Protein AF-A0A9P9A823-F1 (afdb_monomer_lite)

Organism: NCBI:txid936078

InterPro domains:
  IPR002656 Acyltransferase 3 domain [PF01757] (57-270)
  IPR050879 Acyltransferase 3 [PTHR23028] (55-338)

Foldseek 3Di:
DVVVVVVVVVVVVVVVVCVVCVVVVVVVVVVVVVVVVCVVVVVPDPPPPCDPQDPCVVLVVLLVQLVQLLVLLLVCCVPPVLLQFADPPDPPNHDPCNDFLSVLSNQNLLSLLSVLLSLLQVLQLVLLVCVVVVHDPVVSVCSLVVCLVVVLCVLLVVVLVVLVVLLVCQQVVVPPVLPDDDPSDHRDPDPVVSVVVLVVLSVLQLPPVPDPPFLPVCQHRPSHRSSSSRSLSSVLSVVSSVLCVVCVPPDLVCSLVVLVVVLVVCLVVLNPSNSSSSSSNNVSSVVVVDPDPPDPPPPPDPDDDPDPDPPVVVVVVVVVVVVVVVVVSVSSSVSSDHQAPDVSPVVCVPRPVLQHDNPRSRHSSSD

Sequence (367 aa):
QRRNKRLRSGLSFLLSTTKALLPAYLTTFLSWMASLFLCLTDRAVDRPKRQPPKPTAYLDGLRGVAALIVYMYDAVYLFYPRLYHGYGVDHENRFFLQLPIIRVFHSGGGSVCVFFFVSGFVLTISPLTKIHKRASNSDVLATVVGTIFRRPFRLFLPIIASTLMNALAQYNRLKFRINHGGGLREPEATLWLQLVDWYWATVDHIDRFRHINGRIHLQGHKYDGHTWTIPFEVKGSLLVMIFLMMFGKVKRWVHVVVALGITYWLVVNGDIDSAVFFCGILLAELSIVAPGRAGPSENCSTDKSPGKSTRGLRYLRIMRHVAIVLLFIFSLHLLSFPDSKAPGFEFLRFAPDFYTDPKSPVSLQTF

Secondary structure (DSSP, 8-state):
-HHHHHHHHHHHHHHHHHHHHHHHHHHHHHHHHHHHHHHHH---------PPPPTTHHHHHHHHHHHHHHHHHHHHHHH-GGGGSPTTSSTT---GGGSTTGGGGT-HHHHHHHHHHHHHHHHHHHHHHHHHTT--HHHHHHHHHHHHHHHHHHHHHHHHHHHHHHHHHHHTT------SSS--PPPPSSHHHHHHHHHHHHHHHH-TTS--SSGGGG--BTTBGGGGHHHHHHHHHHHHHHHHHHHTTS-HHHHHHHHHHHHHHHHHHT-HHHHHHHHHHHHHHHHHHSTT---S-----------S-TTHHHHHHHHHHHHHHHHHHHHHHHHT--SS--GGGGGGGGS-HHHH-TTSTT-GGG-

Radius of gyration: 26.08 Å; chains: 1; bounding box: 79×62×63 Å

pLDDT: mean 72.55, std 15.76, range [31.14, 93.88]

Structure (mmCIF, N/CA/C/O backbone):
data_AF-A0A9P9A823-F1
#
_entry.id   AF-A0A9P9A823-F1
#
loop_
_atom_site.group_PDB
_atom_site.id
_atom_site.type_symbol
_atom_site.label_atom_id
_atom_site.label_alt_id
_atom_site.label_comp_id
_atom_site.label_asym_id
_atom_site.label_entity_id
_atom_site.label_seq_id
_atom_site.pdbx_PDB_ins_code
_atom_site.Cartn_x
_atom_site.Cartn_y
_atom_site.Cartn_z
_atom_site.occupancy
_atom_site.B_iso_or_equiv
_atom_site.auth_seq_id
_atom_site.auth_comp_id
_atom_site.auth_asym_id
_atom_site.auth_atom_id
_atom_site.pdbx_PDB_model_num
ATOM 1 N N . GLN A 1 1 ? 46.848 37.858 -14.642 1.00 51.19 1 GLN A N 1
ATOM 2 C CA . GLN A 1 1 ? 47.512 36.540 -14.448 1.00 51.19 1 GLN A CA 1
ATOM 3 C C . GLN A 1 1 ? 47.594 36.040 -12.992 1.00 51.19 1 GLN A C 1
ATOM 5 O O . GLN A 1 1 ? 47.348 34.859 -12.778 1.00 51.19 1 GLN A O 1
ATOM 10 N N . ARG A 1 2 ? 47.882 36.866 -11.967 1.00 49.75 2 ARG A N 1
ATOM 11 C CA . ARG A 1 2 ? 48.033 36.394 -10.562 1.00 49.75 2 ARG A CA 1
ATOM 12 C C . ARG A 1 2 ? 46.749 35.851 -9.893 1.00 49.75 2 ARG A C 1
ATOM 14 O O . ARG A 1 2 ? 46.835 34.950 -9.064 1.00 49.75 2 ARG A O 1
ATOM 21 N N . ARG A 1 3 ? 45.561 36.325 -10.293 1.00 48.44 3 ARG A N 1
ATOM 22 C CA . ARG A 1 3 ? 44.255 35.906 -9.732 1.00 48.44 3 ARG A CA 1
ATOM 23 C C . ARG A 1 3 ? 43.830 34.486 -10.160 1.00 48.44 3 ARG A C 1
ATOM 25 O O . ARG A 1 3 ? 43.351 33.722 -9.331 1.00 48.44 3 ARG A O 1
ATOM 32 N N . ASN A 1 4 ? 44.137 34.079 -11.398 1.00 51.41 4 ASN A N 1
ATOM 33 C CA . ASN A 1 4 ? 43.884 32.714 -11.896 1.00 51.41 4 ASN A CA 1
ATOM 34 C C . ASN A 1 4 ? 44.802 31.650 -11.270 1.00 51.41 4 ASN A C 1
ATOM 36 O O . ASN A 1 4 ? 44.400 30.495 -11.148 1.00 51.41 4 ASN A O 1
ATOM 40 N N . LYS A 1 5 ? 46.015 32.022 -10.832 1.00 53.56 5 LYS A N 1
ATOM 41 C CA . LYS A 1 5 ? 46.939 31.096 -10.152 1.00 53.56 5 LYS A CA 1
ATOM 42 C C . LYS A 1 5 ? 46.456 30.725 -8.741 1.00 53.56 5 LYS A C 1
ATOM 44 O O . LYS A 1 5 ? 46.521 29.555 -8.384 1.00 53.56 5 LYS A O 1
ATOM 49 N N . ARG A 1 6 ? 45.901 31.683 -7.982 1.00 55.06 6 ARG A N 1
ATOM 50 C CA . ARG A 1 6 ? 45.318 31.431 -6.644 1.00 55.06 6 ARG A CA 1
ATOM 51 C C . ARG A 1 6 ? 44.013 30.630 -6.700 1.00 55.06 6 ARG A C 1
ATOM 53 O O . ARG A 1 6 ? 43.795 29.772 -5.856 1.00 55.06 6 ARG A O 1
ATOM 60 N N . LEU A 1 7 ? 43.179 30.855 -7.718 1.00 54.25 7 LEU A N 1
ATOM 61 C CA . LEU A 1 7 ? 41.961 30.061 -7.931 1.00 54.25 7 LEU A CA 1
ATOM 62 C C . LEU A 1 7 ? 42.280 28.601 -8.286 1.00 54.25 7 LEU A C 1
ATOM 64 O O . LEU A 1 7 ? 41.665 27.699 -7.730 1.00 54.25 7 LEU A O 1
ATOM 68 N N . ARG A 1 8 ? 43.288 28.345 -9.134 1.00 55.97 8 ARG A N 1
ATOM 69 C CA . ARG A 1 8 ? 43.728 26.971 -9.448 1.00 55.97 8 ARG A CA 1
ATOM 70 C C . ARG A 1 8 ? 44.392 26.261 -8.262 1.00 55.97 8 ARG A C 1
ATOM 72 O O . ARG A 1 8 ? 44.202 25.055 -8.113 1.00 55.97 8 ARG A O 1
ATOM 79 N N . SER A 1 9 ? 45.124 26.972 -7.398 1.00 58.53 9 SER A N 1
ATOM 80 C CA . SER A 1 9 ? 45.691 26.364 -6.181 1.00 58.53 9 SER A CA 1
ATOM 81 C C . SER A 1 9 ? 44.617 26.073 -5.124 1.00 58.53 9 SER A C 1
ATOM 83 O O . SER A 1 9 ? 44.663 25.031 -4.484 1.00 58.53 9 SER A O 1
ATOM 85 N N . GLY A 1 10 ? 43.607 26.939 -4.983 1.00 62.44 10 GLY A N 1
ATOM 86 C CA . GLY A 1 10 ? 42.465 26.696 -4.094 1.00 62.44 10 GLY A CA 1
ATOM 87 C C . GLY A 1 10 ? 41.580 25.535 -4.560 1.00 62.44 10 GLY A C 1
ATOM 88 O O . GLY A 1 10 ? 41.190 24.698 -3.752 1.00 62.44 10 GLY A O 1
ATOM 89 N N . LEU A 1 11 ? 41.324 25.429 -5.871 1.00 56.41 11 LEU A N 1
ATOM 90 C CA . LEU A 1 11 ? 40.525 24.336 -6.436 1.00 56.41 11 LEU A CA 1
ATOM 91 C C . LEU A 1 11 ? 41.243 22.982 -6.339 1.00 56.41 11 LEU A C 1
ATOM 93 O O . LEU A 1 11 ? 40.606 21.974 -6.061 1.00 56.41 11 LEU A O 1
ATOM 97 N N . SER A 1 12 ? 42.565 22.951 -6.536 1.00 57.59 12 SER A N 1
ATOM 98 C CA . SER A 1 12 ? 43.362 21.724 -6.373 1.00 57.59 12 SER A CA 1
ATOM 99 C C . SER A 1 12 ? 43.477 21.291 -4.911 1.00 57.59 12 SER A C 1
ATOM 101 O O . SER A 1 12 ? 43.445 20.093 -4.644 1.00 57.59 12 SER A O 1
ATOM 103 N N . PHE A 1 13 ? 43.515 22.236 -3.967 1.00 63.53 13 PHE A N 1
ATOM 104 C CA . PHE A 1 13 ? 43.452 21.945 -2.533 1.00 63.53 13 PHE A CA 1
ATOM 105 C C . PHE A 1 13 ? 42.067 21.428 -2.105 1.00 63.53 13 PHE A C 1
ATOM 107 O O . PHE A 1 13 ? 41.975 20.447 -1.372 1.00 63.53 13 PHE A O 1
ATOM 114 N N . LEU A 1 14 ? 40.976 22.010 -2.618 1.00 56.97 14 LEU A N 1
ATOM 115 C CA . LEU A 1 14 ? 39.611 21.506 -2.401 1.00 56.97 14 LEU A CA 1
ATOM 116 C C . LEU A 1 14 ? 39.392 20.126 -3.041 1.00 56.97 14 LEU A C 1
ATOM 118 O O . LEU A 1 14 ? 38.761 19.257 -2.446 1.00 56.97 14 LEU A O 1
ATOM 122 N N . LEU A 1 15 ? 39.952 19.882 -4.227 1.00 58.72 15 LEU A N 1
ATOM 123 C CA . LEU A 1 15 ? 39.894 18.579 -4.896 1.00 58.72 15 LEU A CA 1
ATOM 124 C C . LEU A 1 15 ? 40.765 17.517 -4.209 1.00 58.72 15 LEU A C 1
ATOM 126 O O . LEU A 1 15 ? 40.403 16.345 -4.236 1.00 58.72 15 LEU A O 1
ATOM 130 N N . SER A 1 16 ? 41.893 17.882 -3.587 1.00 58.94 16 SER A N 1
ATOM 131 C CA . SER A 1 16 ? 42.709 16.916 -2.837 1.00 58.94 16 SER A CA 1
ATOM 132 C C . SER A 1 16 ? 42.088 16.579 -1.481 1.00 58.94 16 SER A C 1
ATOM 134 O O . SER A 1 16 ? 42.046 15.411 -1.105 1.00 58.94 16 SER A O 1
ATOM 136 N N . THR A 1 17 ? 41.522 17.572 -0.789 1.00 56.50 17 THR A N 1
ATOM 137 C CA . THR A 1 17 ? 40.826 17.384 0.495 1.00 56.50 17 THR A CA 1
ATOM 138 C C . THR A 1 17 ? 39.520 16.608 0.331 1.00 56.50 17 THR A C 1
ATOM 140 O O . THR A 1 17 ? 39.261 15.690 1.106 1.00 56.50 17 THR A O 1
ATOM 143 N N . THR A 1 18 ? 38.739 16.869 -0.722 1.00 55.03 18 THR A N 1
ATOM 144 C CA . THR A 1 18 ? 37.550 16.056 -1.041 1.00 55.03 18 THR A CA 1
ATOM 145 C C . THR A 1 18 ? 37.916 14.622 -1.422 1.00 55.03 18 THR A C 1
ATOM 147 O O . THR A 1 18 ? 37.281 13.702 -0.919 1.00 55.03 18 THR A O 1
ATOM 150 N N . LYS A 1 19 ? 38.978 14.393 -2.211 1.00 56.00 19 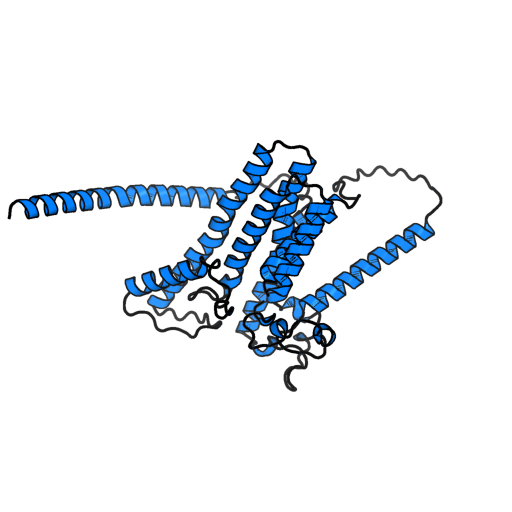LYS A N 1
ATOM 151 C CA . LYS A 1 19 ? 39.473 13.036 -2.525 1.00 56.00 19 LYS A CA 1
ATOM 152 C C . LYS A 1 19 ? 40.015 12.281 -1.307 1.00 56.00 19 LYS A C 1
ATOM 154 O O . LYS A 1 19 ? 39.883 11.064 -1.264 1.00 56.00 19 LYS A O 1
ATOM 159 N N . ALA A 1 20 ? 40.600 12.977 -0.332 1.00 59.22 20 ALA A N 1
ATOM 160 C CA . ALA A 1 20 ? 41.111 12.366 0.896 1.00 59.22 20 ALA A CA 1
ATOM 161 C C . ALA A 1 20 ? 39.994 12.007 1.892 1.00 59.22 20 ALA A C 1
ATOM 163 O O . ALA A 1 20 ? 40.096 11.011 2.602 1.00 59.22 20 ALA A O 1
ATOM 164 N N . LEU A 1 21 ? 38.912 12.791 1.925 1.00 58.91 21 LEU A N 1
ATOM 165 C CA . LEU A 1 21 ? 37.796 12.590 2.851 1.00 58.91 21 LEU A CA 1
ATOM 166 C C . LEU A 1 21 ? 36.717 11.646 2.301 1.00 58.91 21 LEU A C 1
ATOM 168 O O . LEU A 1 21 ? 36.094 10.929 3.081 1.00 58.91 21 LEU A O 1
ATOM 172 N N . LEU A 1 22 ? 36.521 11.586 0.979 1.00 61.34 22 LEU A N 1
ATOM 173 C CA . LEU A 1 22 ? 35.550 10.691 0.337 1.00 61.34 22 LEU A CA 1
ATOM 174 C C . LEU A 1 22 ? 35.682 9.217 0.768 1.00 61.34 22 LEU A C 1
ATOM 176 O O . LEU A 1 22 ? 34.658 8.641 1.125 1.00 61.34 22 LEU A O 1
ATOM 180 N N . PRO A 1 23 ? 36.878 8.589 0.803 1.00 67.19 23 PRO A N 1
ATOM 181 C CA . PRO A 1 23 ? 36.999 7.201 1.238 1.00 67.19 23 PRO A CA 1
ATOM 182 C C . PRO A 1 23 ? 36.699 7.030 2.729 1.00 67.19 23 PRO A C 1
ATOM 184 O O . PRO A 1 23 ? 36.136 6.009 3.096 1.00 67.19 23 PRO A O 1
ATOM 187 N N . ALA A 1 24 ? 36.995 8.015 3.585 1.00 68.00 24 ALA A N 1
ATOM 188 C CA . ALA A 1 24 ? 36.684 7.948 5.016 1.00 68.00 24 ALA A CA 1
ATOM 189 C C . ALA A 1 24 ? 35.175 8.096 5.293 1.00 68.00 24 ALA A C 1
ATOM 191 O O . ALA A 1 24 ? 34.615 7.373 6.116 1.00 68.00 24 ALA A O 1
ATOM 192 N N . TYR A 1 25 ? 34.488 8.985 4.570 1.00 67.44 25 TYR A N 1
ATOM 193 C CA . TYR A 1 25 ? 33.027 9.099 4.636 1.00 67.44 25 TYR A CA 1
ATOM 194 C C . TYR A 1 25 ? 32.329 7.894 4.003 1.00 67.44 25 TYR A C 1
ATOM 196 O O . TYR A 1 25 ? 31.326 7.423 4.524 1.00 67.44 25 TYR A O 1
ATOM 204 N N . LEU A 1 26 ? 32.877 7.347 2.916 1.00 67.94 26 LEU A N 1
ATOM 205 C CA . LEU A 1 26 ? 32.333 6.159 2.268 1.00 67.94 26 LEU A CA 1
ATOM 206 C C . LEU A 1 26 ? 32.520 4.915 3.142 1.00 67.94 26 LEU A C 1
ATOM 208 O O . LEU A 1 26 ? 31.591 4.130 3.255 1.00 67.94 26 LEU A O 1
ATOM 212 N N . THR A 1 27 ? 33.665 4.738 3.808 1.00 71.75 27 THR A N 1
ATOM 213 C CA . THR A 1 27 ? 33.886 3.597 4.714 1.00 71.75 27 THR A CA 1
ATOM 214 C C . THR A 1 27 ? 33.080 3.715 5.997 1.00 71.75 27 THR A C 1
ATOM 216 O O . THR A 1 27 ? 32.551 2.710 6.457 1.00 71.75 27 THR A O 1
ATOM 219 N N . THR A 1 28 ? 32.912 4.916 6.554 1.00 70.69 28 THR A N 1
ATOM 220 C CA . THR A 1 28 ? 32.024 5.135 7.710 1.00 70.69 28 THR A CA 1
ATOM 221 C C . THR A 1 28 ? 30.555 4.961 7.336 1.00 70.69 28 THR A C 1
ATOM 223 O O . THR A 1 28 ? 29.815 4.342 8.093 1.00 70.69 28 THR A O 1
ATOM 226 N N . PHE A 1 29 ? 30.137 5.404 6.149 1.00 69.25 29 PHE A N 1
ATOM 227 C CA . PHE A 1 29 ? 28.788 5.182 5.628 1.00 69.25 29 PHE A CA 1
ATOM 228 C C . PHE A 1 29 ? 28.524 3.709 5.297 1.00 69.25 29 PHE A C 1
ATOM 230 O O . PHE A 1 29 ? 27.475 3.186 5.655 1.00 69.25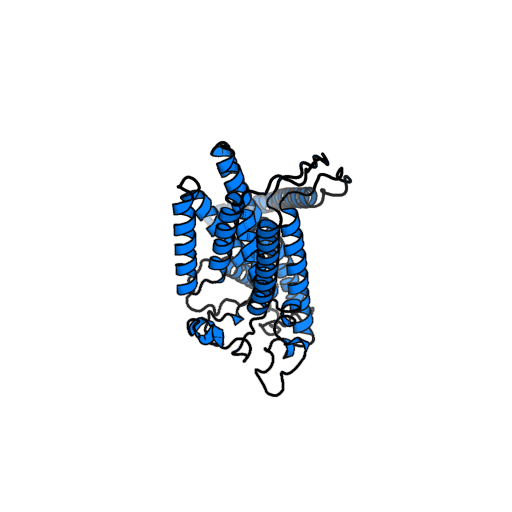 29 PHE A O 1
ATOM 237 N N . LEU A 1 30 ? 29.480 3.012 4.677 1.00 69.44 30 LEU A N 1
ATOM 238 C CA . LEU A 1 30 ? 29.398 1.577 4.395 1.00 69.44 30 LEU A CA 1
ATOM 239 C C . LEU A 1 30 ? 29.477 0.744 5.674 1.00 69.44 30 LEU A C 1
ATOM 241 O O . LEU A 1 30 ? 28.773 -0.248 5.771 1.00 69.44 30 LEU A O 1
ATOM 245 N N . SER A 1 31 ? 30.266 1.152 6.668 1.00 69.94 31 SER A N 1
ATOM 246 C CA . SER A 1 31 ? 30.319 0.519 7.991 1.00 69.94 31 SER A CA 1
ATOM 247 C C . SER A 1 31 ? 29.028 0.750 8.769 1.00 69.94 31 SER A C 1
ATOM 249 O O . SER A 1 31 ? 28.494 -0.181 9.365 1.00 69.94 31 SER A O 1
ATOM 251 N N . TRP A 1 32 ? 28.458 1.955 8.703 1.00 75.56 32 TRP A N 1
ATOM 252 C CA . TRP A 1 32 ? 27.143 2.246 9.264 1.00 75.56 32 TRP A CA 1
ATOM 253 C C . TRP A 1 32 ? 26.053 1.444 8.551 1.00 75.56 32 TRP A C 1
ATOM 255 O O . TRP A 1 32 ? 25.224 0.832 9.215 1.00 75.56 32 TRP A O 1
ATOM 265 N N . MET A 1 33 ? 26.088 1.357 7.219 1.00 63.97 33 MET A N 1
ATOM 266 C CA . MET A 1 33 ? 25.145 0.563 6.431 1.00 63.97 33 MET A CA 1
ATOM 267 C C . MET A 1 33 ? 25.307 -0.933 6.671 1.00 63.97 33 MET A C 1
ATOM 269 O O . MET A 1 33 ? 24.303 -1.615 6.817 1.00 63.97 33 MET A O 1
ATOM 273 N N . ALA A 1 34 ? 26.535 -1.436 6.778 1.00 67.94 34 ALA A N 1
ATOM 274 C CA . ALA A 1 34 ? 26.831 -2.816 7.131 1.00 67.94 34 ALA A CA 1
ATOM 275 C C . ALA A 1 34 ? 26.419 -3.111 8.571 1.00 67.94 34 ALA A C 1
ATOM 277 O O . ALA A 1 34 ? 25.858 -4.161 8.811 1.00 67.94 34 ALA A O 1
ATOM 278 N N . SER A 1 35 ? 26.594 -2.183 9.512 1.00 66.44 35 SER A N 1
ATOM 279 C CA . SER A 1 35 ? 26.109 -2.315 10.894 1.00 66.44 35 SER A CA 1
ATOM 280 C C . SER A 1 35 ? 24.587 -2.248 10.971 1.00 66.44 35 SER A C 1
ATOM 282 O O . SER A 1 35 ? 23.989 -2.894 11.819 1.00 66.44 35 SER A O 1
ATOM 284 N N . LEU A 1 36 ? 23.936 -1.501 10.078 1.00 62.75 36 LEU A N 1
ATOM 285 C CA . LEU A 1 36 ? 22.483 -1.442 9.962 1.00 62.75 36 LEU A CA 1
ATOM 286 C C . LEU A 1 36 ? 21.945 -2.719 9.310 1.00 62.75 36 LEU A C 1
ATOM 288 O O . LEU A 1 36 ? 20.954 -3.263 9.777 1.00 62.75 36 LEU A O 1
ATOM 292 N N . PHE A 1 37 ? 22.627 -3.233 8.285 1.00 60.97 37 PHE A N 1
ATOM 293 C CA . PHE A 1 37 ? 22.311 -4.494 7.619 1.00 60.97 37 PHE A CA 1
ATOM 294 C C . PHE A 1 37 ? 22.556 -5.676 8.555 1.00 60.97 37 PHE A C 1
ATOM 296 O O . PHE A 1 37 ? 21.663 -6.492 8.716 1.00 60.97 37 PHE A O 1
ATOM 303 N N . LEU A 1 38 ? 23.685 -5.690 9.269 1.00 58.34 38 LEU A N 1
ATOM 304 C CA . LEU A 1 38 ? 24.007 -6.642 10.326 1.00 58.34 38 LEU A CA 1
ATOM 305 C C . LEU A 1 38 ? 23.029 -6.506 11.484 1.00 58.34 38 LEU A C 1
ATOM 307 O O . LEU A 1 38 ? 22.456 -7.497 11.857 1.00 58.34 38 LEU A O 1
ATOM 311 N N . CYS A 1 39 ? 22.681 -5.325 11.987 1.00 55.09 39 CYS A N 1
ATOM 312 C CA . CYS A 1 39 ? 21.631 -5.195 13.009 1.00 55.09 39 CYS A CA 1
ATOM 313 C C . CYS A 1 39 ? 20.251 -5.687 12.512 1.00 55.09 39 CYS A C 1
ATOM 315 O O . CYS A 1 39 ? 19.433 -6.177 13.295 1.00 55.09 39 CYS A O 1
ATOM 317 N N . LEU A 1 40 ? 19.983 -5.594 11.204 1.00 54.88 40 LEU A N 1
ATOM 318 C CA . LEU A 1 40 ? 18.778 -6.133 10.572 1.00 54.88 40 LEU A CA 1
ATOM 319 C C . LEU A 1 40 ? 18.850 -7.657 10.339 1.00 54.88 40 LEU A C 1
ATOM 321 O O . LEU A 1 40 ? 17.803 -8.304 10.398 1.00 54.88 40 LEU A O 1
ATOM 325 N N . THR A 1 41 ? 20.037 -8.235 10.109 1.00 49.19 41 THR A N 1
ATOM 326 C CA . THR A 1 41 ? 20.256 -9.674 9.852 1.00 49.19 41 THR A CA 1
ATOM 327 C C . THR A 1 41 ? 20.675 -10.473 11.089 1.00 49.19 41 THR A C 1
ATOM 329 O O . THR A 1 41 ? 20.388 -11.660 11.162 1.00 49.19 41 THR A O 1
ATOM 332 N N . ASP A 1 42 ? 21.258 -9.828 12.098 1.00 42.66 42 ASP A N 1
ATOM 333 C CA . ASP A 1 42 ? 21.714 -10.350 13.399 1.00 42.66 42 ASP A CA 1
ATOM 334 C C . ASP A 1 42 ? 20.549 -10.496 14.393 1.00 42.66 42 ASP A C 1
ATOM 336 O O . ASP A 1 42 ? 20.702 -10.720 15.587 1.00 42.66 42 ASP A O 1
ATOM 340 N N . ARG A 1 43 ? 19.325 -10.540 13.858 1.00 44.59 43 ARG A N 1
ATOM 341 C CA . ARG A 1 43 ? 18.322 -11.484 14.366 1.00 44.59 43 ARG A CA 1
ATOM 342 C C . ARG A 1 43 ? 18.633 -12.914 13.899 1.00 44.59 43 ARG A C 1
ATOM 344 O O . ARG A 1 43 ? 17.717 -13.684 13.606 1.00 44.59 43 ARG A O 1
ATOM 351 N N . ALA A 1 44 ? 19.913 -13.266 13.827 1.00 43.31 44 ALA A N 1
ATOM 352 C CA . ALA A 1 44 ? 20.385 -14.608 13.583 1.00 43.31 44 ALA A CA 1
ATOM 353 C C . ALA A 1 44 ? 20.369 -15.371 14.914 1.00 43.31 44 ALA A C 1
ATOM 355 O O . ALA A 1 44 ? 21.297 -15.331 15.706 1.00 43.31 44 ALA A O 1
ATOM 356 N N . VAL A 1 45 ? 19.271 -16.098 15.113 1.00 47.78 45 VAL A N 1
ATOM 357 C CA . VAL A 1 45 ? 19.262 -17.404 15.789 1.00 47.78 45 VAL A CA 1
ATOM 358 C C . VAL A 1 45 ? 19.719 -17.424 17.257 1.00 47.78 45 VAL A C 1
ATOM 360 O O . VAL A 1 45 ? 20.331 -18.385 17.707 1.00 47.78 45 VAL A O 1
ATOM 363 N N . ASP A 1 46 ? 19.257 -16.482 18.072 1.00 42.97 46 ASP A N 1
ATOM 364 C CA . ASP A 1 46 ? 18.782 -16.920 19.386 1.00 42.97 46 ASP A CA 1
ATOM 365 C C . ASP A 1 46 ? 17.439 -17.600 19.143 1.00 42.97 46 ASP A C 1
ATOM 367 O O . ASP A 1 46 ? 16.497 -16.956 18.677 1.00 42.97 46 ASP A O 1
ATOM 371 N N . ARG A 1 47 ? 17.332 -18.913 19.403 1.00 45.03 47 ARG A N 1
ATOM 372 C CA . ARG A 1 47 ? 16.025 -19.588 19.416 1.00 45.03 47 ARG A CA 1
ATOM 373 C C . ARG A 1 47 ? 15.150 -18.796 20.386 1.00 45.03 47 ARG A C 1
ATOM 375 O O . ARG A 1 47 ? 15.407 -18.862 21.591 1.00 45.03 47 ARG A O 1
ATOM 382 N N . PRO A 1 48 ? 14.133 -18.046 19.923 1.00 46.25 48 PRO A N 1
ATOM 383 C CA . PRO A 1 48 ? 13.323 -17.305 20.860 1.00 46.25 48 PRO A CA 1
ATOM 384 C C . PRO A 1 48 ? 12.651 -18.357 21.736 1.00 46.25 48 PRO A C 1
ATOM 386 O O . PRO A 1 48 ? 12.010 -19.279 21.218 1.00 46.25 48 PRO A O 1
ATOM 389 N N . LYS A 1 49 ? 12.785 -18.238 23.068 1.00 46.78 49 LYS A N 1
ATOM 390 C CA . LYS A 1 49 ? 11.787 -18.815 23.983 1.00 46.78 49 LYS A CA 1
ATOM 391 C C . LYS A 1 49 ? 10.442 -18.549 23.319 1.00 46.78 49 LYS A C 1
ATOM 393 O O . LYS A 1 49 ? 10.209 -17.392 22.977 1.00 46.78 49 LYS A O 1
ATOM 398 N N . ARG A 1 50 ? 9.642 -19.590 23.040 1.00 49.81 50 ARG A N 1
ATOM 399 C CA . ARG A 1 50 ? 8.369 -19.475 22.309 1.00 49.81 50 ARG A CA 1
ATOM 400 C C . ARG A 1 50 ? 7.482 -18.470 23.044 1.00 49.81 50 ARG A C 1
ATOM 402 O O . ARG A 1 50 ? 6.741 -18.833 23.949 1.00 49.81 50 ARG A O 1
ATOM 409 N N . GLN A 1 51 ? 7.622 -17.194 22.705 1.00 59.84 51 GLN A N 1
ATOM 410 C CA . GLN A 1 51 ? 6.765 -16.147 23.212 1.00 59.84 51 GLN A CA 1
ATOM 411 C C . GLN A 1 51 ? 5.406 -16.403 22.574 1.00 59.84 51 GLN A C 1
ATOM 413 O O . GLN A 1 51 ? 5.357 -16.747 21.386 1.00 59.84 51 GLN A O 1
ATOM 418 N N . PRO A 1 52 ? 4.312 -16.284 23.338 1.00 59.91 52 PRO A N 1
ATOM 419 C CA . PRO A 1 52 ? 2.990 -16.416 22.760 1.00 59.91 52 PRO A CA 1
ATOM 420 C C . PRO A 1 52 ? 2.896 -15.471 21.551 1.00 59.91 52 PRO A C 1
ATOM 422 O O . PRO A 1 52 ? 3.384 -14.334 21.627 1.00 59.91 52 PRO A O 1
ATOM 425 N N . PRO A 1 53 ? 2.353 -15.942 20.414 1.00 60.75 53 PRO A N 1
ATOM 426 C CA . PRO A 1 53 ? 2.286 -15.144 19.202 1.00 60.75 53 PRO A CA 1
ATOM 427 C C . PRO A 1 53 ? 1.615 -13.812 19.517 1.00 60.75 53 PRO A C 1
ATOM 429 O O . PRO A 1 53 ? 0.609 -13.754 20.231 1.00 60.75 53 PRO A O 1
ATOM 432 N N . LYS A 1 54 ? 2.192 -12.721 19.000 1.00 69.31 54 LYS A N 1
ATOM 433 C CA . LYS A 1 54 ? 1.604 -11.393 19.177 1.00 69.31 54 LYS A CA 1
ATOM 434 C C . LYS A 1 54 ? 0.149 -11.432 18.688 1.00 69.31 54 LYS A C 1
ATOM 436 O O . LYS A 1 54 ? -0.119 -12.094 17.686 1.00 69.31 54 LYS A O 1
ATOM 441 N N . PRO A 1 55 ? -0.778 -10.680 19.306 1.00 67.44 55 PRO A N 1
ATOM 442 C CA . PRO A 1 55 ? -2.185 -10.654 18.897 1.00 67.44 55 PRO A CA 1
ATOM 443 C C . PRO A 1 55 ? -2.414 -10.326 17.412 1.00 67.44 55 PRO A C 1
ATOM 445 O O . PRO A 1 55 ? -3.484 -10.602 16.885 1.00 67.44 55 PRO A O 1
ATOM 448 N N . THR A 1 56 ? -1.419 -9.744 16.737 1.00 74.06 56 THR A N 1
ATOM 449 C CA . THR A 1 56 ? -1.424 -9.379 15.316 1.00 74.06 56 THR A CA 1
ATOM 450 C C . THR A 1 56 ? -0.697 -10.375 14.402 1.00 74.06 56 THR A C 1
ATOM 452 O O . THR A 1 56 ? -0.608 -10.115 13.210 1.00 74.06 56 THR A O 1
ATOM 455 N N . ALA A 1 57 ? -0.186 -11.506 14.905 1.00 77.12 57 ALA A N 1
ATOM 456 C CA . ALA A 1 57 ? 0.619 -12.455 14.122 1.00 77.12 57 ALA A CA 1
ATOM 457 C C . ALA A 1 57 ? -0.137 -13.057 12.920 1.00 77.12 57 ALA A C 1
ATOM 459 O O . ALA A 1 57 ? 0.459 -13.355 11.890 1.00 77.12 57 ALA A O 1
ATOM 460 N N . TYR A 1 58 ? -1.464 -13.177 13.014 1.00 83.38 58 TYR A N 1
ATOM 461 C CA . TYR A 1 58 ? -2.305 -13.626 11.900 1.00 83.38 58 TYR A CA 1
ATOM 462 C C . TYR A 1 58 ? -2.258 -12.668 10.691 1.00 83.38 58 TYR A C 1
ATOM 464 O O . TYR A 1 58 ? -2.442 -13.106 9.559 1.00 83.38 58 TYR A O 1
ATOM 472 N N . LEU A 1 59 ? -1.980 -11.375 10.909 1.00 83.69 59 LEU A N 1
ATOM 473 C CA . LEU A 1 59 ? -1.839 -10.384 9.835 1.00 83.69 59 LEU A CA 1
ATOM 474 C C . LEU A 1 59 ? -0.522 -10.547 9.081 1.00 83.69 59 LEU A C 1
ATOM 476 O O . LEU A 1 59 ? -0.477 -10.307 7.878 1.00 83.69 59 LEU A O 1
ATOM 480 N N . ASP A 1 60 ? 0.531 -10.985 9.772 1.00 82.56 60 ASP A N 1
ATOM 481 C CA . ASP A 1 60 ? 1.804 -11.315 9.134 1.00 82.56 60 ASP A CA 1
ATOM 482 C C . ASP A 1 60 ? 1.649 -12.570 8.257 1.00 82.56 60 ASP A C 1
ATOM 484 O O . ASP A 1 60 ? 2.152 -12.602 7.136 1.00 82.56 60 ASP A O 1
ATOM 488 N N . GLY A 1 61 ? 0.863 -13.558 8.709 1.00 85.81 61 GLY A N 1
ATOM 489 C CA . GLY A 1 61 ? 0.483 -14.720 7.897 1.00 85.81 61 GLY A CA 1
ATOM 490 C C . GLY A 1 61 ? -0.323 -14.342 6.650 1.00 85.81 61 GLY A C 1
ATOM 491 O O . GLY A 1 61 ? 0.004 -14.787 5.552 1.00 85.81 61 GLY A O 1
ATOM 492 N N . LEU A 1 62 ? -1.324 -13.465 6.793 1.00 87.12 62 LEU A N 1
ATOM 493 C CA . LEU A 1 62 ? -2.125 -12.977 5.663 1.00 87.12 62 LEU A CA 1
ATOM 494 C C . LEU A 1 62 ? -1.267 -12.237 4.623 1.00 87.12 62 LEU A C 1
ATOM 496 O O . LEU A 1 62 ? -1.426 -12.469 3.428 1.00 87.12 62 LEU A O 1
ATOM 500 N N . ARG A 1 63 ? -0.318 -11.399 5.063 1.00 86.94 63 ARG A N 1
ATOM 501 C CA . ARG A 1 63 ? 0.658 -10.750 4.168 1.00 86.94 63 ARG A CA 1
ATOM 502 C C . ARG A 1 63 ? 1.558 -11.756 3.453 1.00 86.94 63 ARG A C 1
ATOM 504 O O . ARG A 1 63 ? 1.895 -11.538 2.298 1.00 86.94 63 ARG A O 1
ATOM 511 N N . GLY A 1 64 ? 1.940 -12.846 4.117 1.00 87.25 64 GLY A N 1
ATOM 512 C CA . GLY A 1 64 ? 2.713 -13.924 3.496 1.00 87.25 64 GLY A CA 1
ATOM 513 C C . GLY A 1 64 ? 1.942 -14.629 2.378 1.00 87.25 64 GLY A C 1
ATOM 514 O O . GLY A 1 64 ? 2.487 -14.839 1.298 1.00 87.25 64 GLY A O 1
ATOM 515 N N . VAL A 1 65 ? 0.657 -14.926 2.602 1.00 87.50 65 VAL A N 1
ATOM 516 C CA . VAL A 1 65 ? -0.223 -15.490 1.562 1.00 87.50 65 VAL A CA 1
ATOM 517 C C . VAL A 1 65 ? -0.385 -14.507 0.403 1.00 87.50 65 VAL A C 1
ATOM 519 O O . VAL A 1 65 ? -0.255 -14.901 -0.752 1.00 87.50 65 VAL A O 1
ATOM 522 N N . ALA A 1 66 ? -0.593 -13.224 0.703 1.00 87.75 66 ALA A N 1
ATOM 523 C CA . ALA A 1 66 ? -0.676 -12.182 -0.312 1.00 87.75 66 ALA A CA 1
ATOM 524 C C . ALA A 1 66 ? 0.622 -12.086 -1.146 1.00 87.75 66 ALA A C 1
ATOM 526 O O . ALA A 1 66 ? 0.568 -12.047 -2.375 1.00 87.75 66 ALA A O 1
ATOM 527 N N . ALA A 1 67 ? 1.794 -12.140 -0.502 1.00 87.56 67 ALA A N 1
ATOM 528 C CA . ALA A 1 67 ? 3.092 -12.131 -1.186 1.00 87.56 67 ALA A CA 1
ATOM 529 C C . ALA A 1 67 ? 3.245 -13.317 -2.145 1.00 87.56 67 ALA A C 1
ATOM 531 O O . ALA A 1 67 ? 3.728 -13.151 -3.262 1.00 87.56 67 ALA A O 1
ATOM 532 N N . LEU A 1 68 ? 2.810 -14.507 -1.719 1.00 88.19 68 LEU A N 1
ATOM 533 C CA . LEU A 1 68 ? 2.841 -15.704 -2.554 1.00 88.19 68 LEU A CA 1
ATOM 534 C C . LEU A 1 68 ? 1.932 -15.557 -3.780 1.00 88.19 68 LEU A C 1
ATOM 536 O O . LEU A 1 68 ? 2.340 -15.932 -4.873 1.00 88.19 68 LEU A O 1
ATOM 540 N N . ILE A 1 69 ? 0.734 -14.990 -3.617 1.00 86.19 69 ILE A N 1
ATOM 541 C CA . ILE A 1 69 ? -0.192 -14.744 -4.733 1.00 86.19 69 ILE A CA 1
ATOM 542 C C . ILE A 1 69 ? 0.405 -13.743 -5.730 1.00 86.19 69 ILE A C 1
ATOM 544 O O . ILE A 1 69 ? 0.336 -13.992 -6.927 1.00 86.19 69 ILE A O 1
ATOM 548 N N . VAL A 1 70 ? 1.036 -12.655 -5.265 1.00 85.12 70 VAL A N 1
ATOM 549 C CA . VAL A 1 70 ? 1.711 -11.682 -6.153 1.00 85.12 70 VAL A CA 1
ATOM 550 C C . VAL A 1 70 ? 2.853 -12.349 -6.923 1.00 85.12 70 VAL A C 1
ATOM 552 O O . VAL A 1 70 ? 2.947 -12.200 -8.135 1.00 85.12 70 VAL A O 1
ATOM 555 N N . TYR A 1 71 ? 3.668 -13.163 -6.248 1.00 85.25 71 TYR A N 1
ATOM 556 C CA . TYR A 1 71 ? 4.716 -13.935 -6.915 1.00 85.25 71 TYR A CA 1
ATOM 557 C C . TYR A 1 71 ? 4.148 -14.891 -7.975 1.00 85.25 71 TYR A C 1
ATOM 559 O O . TYR A 1 71 ? 4.680 -14.992 -9.080 1.00 85.25 71 TYR A O 1
ATOM 567 N N . MET A 1 72 ? 3.052 -15.586 -7.652 1.00 82.25 72 MET A N 1
ATOM 568 C CA . MET A 1 72 ? 2.370 -16.463 -8.602 1.00 82.25 72 MET A CA 1
ATOM 569 C C . MET A 1 72 ? 1.775 -15.678 -9.772 1.00 82.25 72 MET A C 1
ATOM 571 O O . MET A 1 72 ? 1.850 -16.164 -10.893 1.00 82.25 72 MET A O 1
ATOM 575 N N . TYR A 1 73 ? 1.237 -14.478 -9.547 1.00 82.62 73 TYR A N 1
ATOM 576 C CA . TYR A 1 73 ? 0.751 -13.594 -10.609 1.00 82.62 73 TYR A CA 1
ATOM 577 C C . TYR A 1 73 ? 1.868 -13.248 -11.598 1.00 82.62 73 TYR A C 1
ATOM 579 O O . TYR A 1 73 ? 1.709 -13.483 -12.796 1.00 82.62 73 TYR A O 1
ATOM 587 N N . ASP A 1 74 ? 3.020 -12.790 -11.100 1.00 76.62 74 ASP A N 1
ATOM 588 C CA . ASP A 1 74 ? 4.173 -12.451 -11.942 1.00 76.62 74 ASP A CA 1
ATOM 589 C C . ASP A 1 74 ? 4.689 -13.679 -12.717 1.00 76.62 74 ASP A C 1
ATOM 591 O O . ASP A 1 74 ? 4.967 -13.610 -13.917 1.00 76.62 74 ASP A O 1
ATOM 595 N N . ALA A 1 75 ? 4.759 -14.842 -12.060 1.00 78.38 75 ALA A N 1
ATOM 596 C CA . ALA A 1 75 ? 5.173 -16.087 -12.702 1.00 78.38 75 ALA A CA 1
ATOM 597 C C . ALA A 1 75 ? 4.173 -16.547 -13.778 1.00 78.38 75 ALA A C 1
ATOM 599 O O . ALA A 1 75 ? 4.565 -16.880 -14.896 1.00 78.38 75 ALA A O 1
ATOM 600 N N . VAL A 1 76 ? 2.875 -16.557 -13.468 1.00 76.25 76 VAL A N 1
ATOM 601 C CA . VAL A 1 76 ? 1.819 -16.981 -14.396 1.00 76.25 76 VAL A CA 1
ATOM 602 C C . VAL A 1 76 ? 1.747 -16.040 -15.590 1.00 76.25 76 VAL A C 1
ATOM 604 O O . VAL A 1 76 ? 1.626 -16.522 -16.713 1.00 76.25 76 VAL A O 1
ATOM 607 N N . TYR A 1 77 ? 1.880 -14.731 -15.388 1.00 69.75 77 TYR A N 1
ATOM 608 C CA . TYR A 1 77 ? 1.860 -13.759 -16.476 1.00 69.75 77 TYR A CA 1
ATOM 609 C C . TYR A 1 77 ? 3.054 -13.923 -17.426 1.00 69.75 77 TYR A C 1
ATOM 611 O O . TYR A 1 77 ? 2.891 -13.836 -18.645 1.00 69.75 77 TYR A O 1
ATOM 619 N N . LEU A 1 78 ? 4.237 -14.252 -16.892 1.00 70.62 78 LEU A N 1
ATOM 620 C CA . LEU A 1 78 ? 5.425 -14.517 -17.704 1.00 70.62 78 LEU A CA 1
ATOM 621 C C . LEU A 1 78 ? 5.243 -15.718 -18.650 1.00 70.62 78 LEU A C 1
ATOM 623 O O . LEU A 1 78 ? 5.720 -15.677 -19.785 1.00 70.62 78 LEU A O 1
ATOM 627 N N . PHE A 1 79 ? 4.571 -16.783 -18.201 1.00 73.31 79 PHE A N 1
ATOM 628 C CA . PHE A 1 79 ? 4.414 -18.020 -18.980 1.00 73.31 79 PHE A CA 1
ATOM 629 C C . PHE A 1 79 ? 3.087 -18.113 -19.751 1.00 73.31 79 PHE A C 1
ATOM 631 O O . PHE A 1 79 ? 3.034 -18.738 -20.810 1.00 73.31 79 PHE A O 1
ATOM 638 N N . TYR A 1 80 ? 2.020 -17.496 -19.246 1.00 74.56 80 TYR A N 1
ATOM 639 C CA . TYR A 1 80 ? 0.649 -17.646 -19.735 1.00 74.56 80 TYR A CA 1
ATOM 640 C C . TYR A 1 80 ? -0.115 -16.307 -19.720 1.00 74.56 80 TYR A C 1
ATOM 642 O O . TYR A 1 80 ? -1.084 -16.143 -18.974 1.00 74.56 80 TYR A O 1
ATOM 650 N N . PRO A 1 81 ? 0.236 -15.359 -20.606 1.00 71.50 81 PRO A N 1
ATOM 651 C CA . PRO A 1 81 ? -0.355 -14.015 -20.629 1.00 71.50 81 PRO A CA 1
ATOM 652 C C . PRO A 1 81 ? -1.878 -13.999 -20.858 1.00 71.50 81 PRO A C 1
ATOM 654 O O . PRO A 1 81 ? -2.557 -13.058 -20.461 1.00 71.50 81 PRO A O 1
ATOM 657 N N . ARG A 1 82 ? -2.457 -15.063 -21.436 1.00 68.75 82 ARG A N 1
ATOM 658 C CA . ARG A 1 82 ? -3.914 -15.194 -21.649 1.00 68.75 82 ARG A CA 1
ATOM 659 C C . ARG A 1 82 ? -4.726 -15.257 -20.349 1.00 68.75 82 ARG A C 1
ATOM 661 O O . ARG A 1 82 ? -5.907 -14.921 -20.353 1.00 68.75 82 ARG A O 1
ATOM 668 N N . LEU A 1 83 ? -4.117 -15.670 -19.234 1.00 70.94 83 LEU A N 1
ATOM 669 C CA . LEU A 1 83 ? -4.785 -15.741 -17.925 1.00 70.94 83 LEU A CA 1
ATOM 670 C C . LEU A 1 83 ? -5.090 -14.361 -17.320 1.00 70.94 83 LEU A C 1
ATOM 672 O O . LEU A 1 83 ? -5.844 -14.292 -16.353 1.00 70.94 83 LEU A O 1
ATOM 676 N N . TYR A 1 84 ? -4.575 -13.283 -17.922 1.00 68.06 84 TYR A N 1
ATOM 677 C CA . TYR A 1 84 ? -4.897 -11.906 -17.553 1.00 68.06 84 TYR A CA 1
ATOM 678 C C . TYR A 1 84 ? -6.392 -11.589 -17.748 1.00 68.06 84 TYR A C 1
ATOM 680 O O . TYR A 1 84 ? -7.027 -10.947 -16.912 1.00 68.06 84 TYR A O 1
ATOM 688 N N . HIS A 1 85 ? -7.019 -12.115 -18.803 1.00 69.25 85 HIS A N 1
ATOM 689 C CA . HIS A 1 85 ? -8.424 -11.826 -19.095 1.00 69.25 85 HIS A CA 1
ATOM 690 C C . HIS A 1 85 ? -9.400 -12.575 -18.175 1.00 69.25 85 HIS A C 1
ATOM 692 O O . HIS A 1 85 ? -9.149 -13.692 -17.716 1.00 69.25 85 HIS A O 1
ATOM 698 N N . GLY A 1 86 ? -10.532 -11.929 -17.879 1.00 66.75 86 GLY A N 1
ATOM 699 C CA . GLY A 1 86 ? -11.628 -12.536 -17.125 1.00 66.75 86 GLY A CA 1
ATOM 700 C C . GLY A 1 86 ? -12.309 -13.654 -17.910 1.00 66.75 86 GLY A C 1
ATOM 701 O O . GLY A 1 86 ? -12.332 -13.638 -19.141 1.00 66.75 86 GLY A O 1
ATOM 702 N N . TYR A 1 87 ? -12.895 -14.615 -17.195 1.00 66.88 87 TYR A N 1
ATOM 703 C CA . TYR A 1 87 ? -13.659 -15.686 -17.830 1.00 66.88 87 TYR A CA 1
ATOM 704 C C . TYR A 1 87 ? -14.828 -15.116 -18.644 1.00 66.88 87 TYR A C 1
ATOM 706 O O . TYR A 1 87 ? -15.661 -14.379 -18.111 1.00 66.88 87 TYR A O 1
ATOM 714 N N . GLY A 1 88 ? -14.904 -15.490 -19.922 1.00 65.62 88 GLY A N 1
ATOM 715 C CA . GLY A 1 88 ? -16.008 -15.122 -20.809 1.00 65.62 88 GLY A CA 1
ATOM 716 C C . GLY A 1 88 ? -15.939 -13.710 -21.397 1.00 65.62 88 GLY A C 1
ATOM 717 O O . GLY A 1 88 ? -16.949 -13.248 -21.915 1.00 65.62 88 GLY A O 1
ATOM 718 N N . VAL A 1 89 ? -14.784 -13.034 -21.324 1.00 65.06 89 VAL A N 1
ATOM 719 C CA . VAL A 1 89 ? -14.558 -11.738 -21.999 1.00 65.06 89 VAL A CA 1
ATOM 720 C C . VAL A 1 89 ? -14.452 -11.913 -23.520 1.00 65.06 89 VAL A C 1
ATOM 722 O O . VAL A 1 89 ? -15.058 -11.148 -24.259 1.00 65.06 89 VAL A O 1
ATOM 725 N N . ASP A 1 90 ? -13.767 -12.967 -23.975 1.00 66.06 90 ASP A N 1
ATOM 726 C CA . ASP A 1 90 ? -13.700 -13.375 -25.385 1.00 66.06 90 ASP A CA 1
ATOM 727 C C . ASP A 1 90 ? -14.172 -14.826 -25.542 1.00 66.06 90 ASP A C 1
ATOM 729 O O . ASP A 1 90 ? -14.046 -15.634 -24.615 1.00 66.06 90 ASP A O 1
ATOM 733 N N . HIS A 1 91 ? -14.644 -15.207 -26.737 1.00 60.44 91 HIS A N 1
ATOM 734 C CA . HIS A 1 91 ? -15.063 -16.588 -27.038 1.00 60.44 91 HIS A CA 1
ATOM 735 C C . HIS A 1 91 ? -13.946 -17.637 -26.827 1.00 60.44 91 HIS A C 1
ATOM 737 O O . HIS A 1 91 ? -14.244 -18.818 -26.605 1.00 60.44 91 HIS A O 1
ATOM 743 N N . GLU A 1 92 ? -12.680 -17.203 -26.844 1.00 62.69 92 GLU A N 1
ATOM 744 C CA . GLU A 1 92 ? -11.482 -18.023 -26.616 1.00 62.69 92 GLU A CA 1
ATOM 745 C C . GLU A 1 92 ? -11.015 -18.058 -25.143 1.00 62.69 92 GLU A C 1
ATOM 747 O O . GLU A 1 92 ? -10.284 -18.966 -24.749 1.00 62.69 92 GLU A O 1
ATOM 752 N N . ASN A 1 93 ? -11.473 -17.128 -24.295 1.00 64.50 93 ASN A N 1
ATOM 753 C CA . ASN A 1 93 ? -11.052 -16.984 -22.894 1.00 64.50 93 ASN A CA 1
ATOM 754 C C . ASN A 1 93 ? -12.028 -17.692 -21.936 1.00 64.50 93 ASN A C 1
ATOM 756 O O . ASN A 1 93 ? -12.777 -17.063 -21.183 1.00 64.50 93 ASN A O 1
ATOM 760 N N . ARG A 1 94 ? -12.050 -19.032 -22.001 1.00 67.06 94 ARG A N 1
ATOM 761 C CA . ARG A 1 94 ? -12.916 -19.904 -21.179 1.00 67.06 94 ARG A CA 1
ATOM 762 C C . ARG A 1 94 ? -12.134 -20.950 -20.383 1.00 67.06 94 ARG A C 1
ATOM 764 O O . ARG A 1 94 ? -12.525 -22.112 -20.305 1.00 67.06 94 ARG A O 1
ATOM 771 N N . PHE A 1 95 ? -11.015 -20.557 -19.782 1.00 70.88 95 PHE A N 1
ATOM 772 C CA . PHE A 1 95 ? -10.241 -21.471 -18.942 1.00 70.88 95 PHE A CA 1
ATOM 773 C C . PHE A 1 95 ? -10.834 -21.563 -17.532 1.00 70.88 95 PHE A C 1
ATOM 775 O O . PHE A 1 95 ? -11.229 -20.558 -16.948 1.00 70.88 95 PHE A O 1
ATOM 782 N N . PHE A 1 96 ? -10.821 -22.760 -16.938 1.00 73.38 96 PHE A N 1
ATOM 783 C CA . PHE A 1 96 ? -11.283 -22.985 -15.560 1.00 73.38 96 PHE A CA 1
ATOM 784 C C . PHE A 1 96 ? -10.574 -22.073 -14.541 1.00 73.38 96 PHE A C 1
ATOM 786 O O . PHE A 1 96 ? -11.186 -21.578 -13.600 1.00 73.38 96 PHE A O 1
ATOM 793 N N . LEU A 1 97 ? -9.291 -21.784 -14.771 1.00 73.50 97 LEU A N 1
ATOM 794 C CA . LEU A 1 97 ? -8.487 -20.900 -13.924 1.00 73.50 97 LEU A CA 1
ATOM 795 C C . LEU A 1 97 ? -8.899 -19.419 -14.001 1.00 73.50 97 LEU A C 1
ATOM 797 O O . LEU A 1 97 ? -8.506 -18.648 -13.133 1.00 73.50 97 LEU A O 1
ATOM 801 N N . GLN A 1 98 ? -9.679 -19.003 -15.003 1.00 73.88 98 GLN A N 1
ATOM 802 C CA . GLN A 1 98 ? -10.174 -17.624 -15.133 1.00 73.88 98 GLN A CA 1
ATOM 803 C C . GLN A 1 98 ? -11.485 -17.391 -14.364 1.00 73.88 98 GLN A C 1
ATOM 805 O O . GLN A 1 98 ? -11.950 -16.251 -14.293 1.00 73.88 98 GLN A O 1
ATOM 810 N N . LEU A 1 99 ? -12.100 -18.448 -13.816 1.00 76.88 99 LEU A N 1
ATOM 811 C CA . LEU A 1 99 ? -13.362 -18.348 -13.085 1.00 76.88 99 LEU A CA 1
ATOM 812 C C . LEU A 1 99 ? -13.232 -17.432 -11.854 1.00 76.88 99 LEU A C 1
ATOM 814 O O . LEU A 1 99 ? -12.172 -17.402 -11.211 1.00 76.88 99 LEU A O 1
ATOM 818 N N . PRO A 1 100 ? -14.313 -16.718 -11.486 1.00 71.06 100 PRO A N 1
ATOM 819 C CA . PRO A 1 100 ? -14.338 -15.929 -10.259 1.00 71.06 100 PRO A CA 1
ATOM 820 C C . PRO A 1 100 ? -14.046 -16.822 -9.045 1.00 71.06 100 PRO A C 1
ATOM 822 O O . PRO A 1 100 ? -14.295 -18.028 -9.076 1.00 71.06 100 PRO A O 1
ATOM 825 N N . ILE A 1 101 ? -13.495 -16.242 -7.977 1.00 78.50 101 ILE A N 1
ATOM 826 C CA . ILE A 1 101 ? -12.960 -16.932 -6.784 1.00 78.50 101 ILE A CA 1
ATOM 827 C C . ILE A 1 101 ? -11.664 -17.715 -7.059 1.00 78.50 101 ILE A C 1
ATOM 829 O O . ILE A 1 101 ? -10.684 -17.524 -6.343 1.00 78.50 101 ILE A O 1
ATOM 833 N N . ILE A 1 102 ? -11.606 -18.552 -8.098 1.00 79.31 102 ILE A N 1
ATOM 834 C CA . ILE A 1 102 ? -10.394 -19.324 -8.440 1.00 79.31 102 ILE A CA 1
ATOM 835 C C . ILE A 1 102 ? -9.285 -18.387 -8.926 1.00 79.31 102 ILE A C 1
ATOM 837 O O . ILE A 1 102 ? -8.126 -18.541 -8.539 1.00 79.31 102 ILE A O 1
ATOM 841 N N . ARG A 1 103 ? -9.653 -17.349 -9.685 1.00 77.00 103 ARG A N 1
ATOM 842 C CA . ARG A 1 103 ? -8.737 -16.289 -10.115 1.00 77.00 103 ARG A CA 1
ATOM 843 C C . ARG A 1 103 ? -8.031 -15.591 -8.946 1.00 77.00 103 ARG A C 1
ATOM 845 O O . ARG A 1 103 ? -6.925 -15.116 -9.144 1.00 77.00 103 ARG A O 1
ATOM 852 N N . VAL A 1 104 ? -8.577 -15.579 -7.721 1.00 79.94 104 VAL A N 1
ATOM 853 C CA . VAL A 1 104 ? -7.907 -14.948 -6.558 1.00 79.94 104 VAL A CA 1
ATOM 854 C C . VAL A 1 104 ? -6.516 -15.532 -6.304 1.00 79.94 104 VAL A C 1
ATOM 856 O O . VAL A 1 104 ? -5.625 -14.800 -5.889 1.00 79.94 104 VAL A O 1
ATOM 859 N N . PHE A 1 105 ? -6.297 -16.820 -6.587 1.00 80.44 105 PHE A N 1
ATOM 860 C CA . PHE A 1 105 ? -5.000 -17.467 -6.357 1.00 80.44 105 PHE A CA 1
ATOM 861 C C . PHE A 1 105 ? -3.879 -16.961 -7.266 1.00 80.44 105 PHE A C 1
ATOM 863 O O . PHE A 1 105 ? -2.709 -17.141 -6.936 1.00 80.44 105 PHE A O 1
ATOM 870 N N . HIS A 1 106 ? -4.227 -16.335 -8.389 1.00 74.88 106 HIS A N 1
ATOM 871 C CA . HIS A 1 106 ? -3.266 -15.731 -9.308 1.00 74.88 106 HIS A CA 1
ATOM 872 C C . HIS A 1 106 ? -3.561 -14.257 -9.593 1.00 74.88 106 HIS A C 1
ATOM 874 O O . HIS A 1 106 ? -2.856 -13.664 -10.387 1.00 74.88 106 HIS A O 1
ATOM 880 N N . SER A 1 107 ? -4.549 -13.637 -8.943 1.00 75.12 107 SER A N 1
ATOM 881 C CA . SER A 1 107 ? -4.898 -12.224 -9.134 1.00 75.12 107 SER A CA 1
ATOM 882 C C . SER A 1 107 ? -3.957 -11.324 -8.329 1.00 75.12 107 SER A C 1
ATOM 884 O O . SER A 1 107 ? -4.058 -11.245 -7.100 1.00 75.12 107 SER A O 1
ATOM 886 N N . GLY A 1 108 ? -3.049 -10.633 -9.023 1.00 74.50 108 GLY A N 1
ATOM 887 C CA . GLY A 1 108 ? -2.092 -9.706 -8.416 1.00 74.50 108 GLY A CA 1
ATOM 888 C C . GLY A 1 108 ? -2.775 -8.532 -7.713 1.00 74.50 108 GLY A C 1
ATOM 889 O O . GLY A 1 108 ? -2.544 -8.316 -6.521 1.00 74.50 108 GLY A O 1
ATOM 890 N N . GLY A 1 109 ? -3.677 -7.832 -8.403 1.00 75.50 109 GLY A N 1
ATOM 891 C CA . GLY A 1 109 ? -4.282 -6.597 -7.898 1.00 75.50 109 GLY A CA 1
ATOM 892 C C . GLY A 1 109 ? -5.074 -6.742 -6.621 1.00 75.50 109 GLY A C 1
ATOM 893 O O . GLY A 1 109 ? -4.886 -5.985 -5.666 1.00 75.50 109 GLY A O 1
ATOM 894 N N . GLY A 1 110 ? -5.885 -7.794 -6.535 1.00 80.62 110 GLY A N 1
ATOM 895 C CA . GLY A 1 110 ? -6.604 -8.100 -5.309 1.00 80.62 110 GLY A CA 1
ATOM 896 C C . GLY A 1 110 ? -5.659 -8.322 -4.120 1.00 80.62 110 GLY A C 1
ATOM 897 O O . GLY A 1 110 ? -5.875 -7.804 -3.023 1.00 80.62 110 GLY A O 1
ATOM 898 N N . SER A 1 111 ? -4.553 -9.030 -4.343 1.00 84.69 111 SER A N 1
ATOM 899 C CA . SER A 1 111 ? -3.538 -9.260 -3.315 1.00 84.69 111 SER A CA 1
ATOM 900 C C . SER A 1 111 ? -2.838 -7.964 -2.872 1.00 84.69 111 SER A C 1
ATOM 902 O O . SER A 1 111 ? -2.631 -7.738 -1.675 1.00 84.69 111 SER A O 1
ATOM 904 N N . VAL A 1 112 ? -2.549 -7.057 -3.810 1.00 84.69 112 VAL A N 1
ATOM 905 C CA . VAL A 1 112 ? -1.998 -5.722 -3.518 1.00 84.69 112 VAL A CA 1
ATOM 906 C C . VAL A 1 112 ? -2.969 -4.894 -2.668 1.00 84.69 112 VAL A C 1
ATOM 908 O O . VAL A 1 112 ? -2.557 -4.296 -1.670 1.00 84.69 112 VAL A O 1
ATOM 911 N N . CYS A 1 113 ? -4.274 -4.926 -2.962 1.00 86.88 113 CYS A N 1
ATOM 912 C CA . CYS A 1 113 ? -5.278 -4.274 -2.117 1.00 86.88 113 CYS A CA 1
ATOM 913 C C . CYS A 1 113 ? -5.269 -4.825 -0.678 1.00 86.88 113 CYS A C 1
ATOM 915 O O . CYS A 1 113 ? -5.392 -4.057 0.280 1.00 86.88 113 CYS A O 1
ATOM 917 N N . VAL A 1 114 ? -5.072 -6.138 -0.494 1.00 88.94 114 VAL A N 1
ATOM 918 C CA . VAL A 1 114 ? -4.932 -6.741 0.845 1.00 88.94 114 VAL A CA 1
ATOM 919 C C . VAL A 1 114 ? -3.691 -6.203 1.564 1.00 88.94 114 VAL A C 1
ATOM 921 O O . VAL A 1 114 ? -3.777 -5.893 2.756 1.00 88.94 114 VAL A O 1
ATOM 924 N N . PHE A 1 115 ? -2.557 -6.028 0.875 1.00 89.19 115 PHE A N 1
ATOM 925 C CA . PHE A 1 115 ? -1.370 -5.402 1.468 1.00 89.19 115 PHE A CA 1
ATOM 926 C C . PHE A 1 115 ? -1.667 -4.002 1.995 1.00 89.19 115 PHE A C 1
ATOM 928 O O . PHE A 1 115 ? -1.405 -3.735 3.172 1.00 89.19 115 PHE A O 1
ATOM 935 N N . PHE A 1 116 ? -2.268 -3.150 1.165 1.00 90.75 116 PHE A N 1
ATOM 936 C CA . PHE A 1 116 ? -2.600 -1.767 1.512 1.00 90.75 116 PHE A CA 1
ATOM 937 C C . PHE A 1 116 ? -3.578 -1.704 2.688 1.00 90.75 116 PHE A C 1
ATOM 939 O O . PHE A 1 116 ? -3.358 -0.979 3.664 1.00 90.75 116 PHE A O 1
ATOM 946 N N . PHE A 1 117 ? -4.605 -2.552 2.663 1.00 92.25 117 PHE A N 1
ATOM 947 C CA . PHE A 1 117 ? -5.595 -2.651 3.729 1.00 92.25 117 PHE A CA 1
ATOM 948 C C . PHE A 1 117 ? -4.965 -3.053 5.069 1.00 92.25 117 PHE A C 1
ATOM 950 O O . PHE A 1 117 ? -5.153 -2.389 6.095 1.00 92.25 117 PHE A O 1
ATOM 957 N N . VAL A 1 118 ? -4.173 -4.131 5.071 1.00 91.69 118 VAL A N 1
ATOM 958 C CA . VAL A 1 118 ? -3.496 -4.621 6.279 1.00 91.69 118 VAL A CA 1
ATOM 959 C C . VAL A 1 118 ? -2.459 -3.607 6.760 1.00 91.69 118 VAL A C 1
ATOM 961 O O . VAL A 1 118 ? -2.246 -3.457 7.963 1.00 91.69 118 VAL A O 1
ATOM 964 N N . SER A 1 119 ? -1.791 -2.905 5.847 1.00 91.12 119 SER A N 1
ATOM 965 C CA . SER A 1 119 ? -0.867 -1.818 6.165 1.00 91.12 119 SER A CA 1
ATOM 966 C C . SER A 1 119 ? -1.560 -0.692 6.925 1.00 91.12 119 SER A C 1
ATOM 968 O O . SER A 1 119 ? -1.131 -0.378 8.038 1.00 91.12 119 SER A O 1
ATOM 970 N N . GLY A 1 120 ? -2.690 -0.186 6.418 1.00 91.56 120 GLY A N 1
ATOM 971 C CA . GLY A 1 120 ? -3.514 0.797 7.124 1.00 91.56 120 GLY A CA 1
ATOM 972 C C . GLY A 1 120 ? -3.934 0.320 8.517 1.00 91.56 120 GLY A C 1
ATOM 973 O O . GLY A 1 120 ? -3.699 1.010 9.507 1.00 91.56 120 GLY A O 1
ATOM 974 N N . PHE A 1 121 ? -4.440 -0.913 8.627 1.00 92.19 121 PHE A N 1
ATOM 975 C CA . PHE A 1 121 ? -4.853 -1.490 9.911 1.00 92.19 121 PHE A CA 1
ATOM 976 C C . PHE A 1 121 ? -3.709 -1.563 10.939 1.00 92.19 121 PHE A C 1
ATOM 978 O O . PHE A 1 121 ? -3.858 -1.122 12.082 1.00 92.19 121 PHE A O 1
ATOM 985 N N . VAL A 1 122 ? -2.554 -2.124 10.558 1.00 89.81 122 VAL A N 1
ATOM 986 C CA . VAL A 1 122 ? -1.416 -2.337 11.474 1.00 89.81 122 VAL A CA 1
ATOM 987 C C . VAL A 1 122 ? -0.790 -1.011 11.910 1.00 89.81 122 VAL A C 1
ATOM 989 O O . VAL A 1 122 ? -0.388 -0.868 13.070 1.00 89.81 122 VAL A O 1
ATOM 992 N N . LEU A 1 123 ? -0.709 -0.039 10.999 1.00 89.50 123 LEU A N 1
ATOM 993 C CA . LEU A 1 123 ? -0.172 1.286 11.300 1.00 89.50 123 LEU A CA 1
ATOM 994 C C . LEU A 1 123 ? -1.081 2.065 12.253 1.00 89.50 123 LEU A C 1
ATOM 996 O O . LEU A 1 123 ? -0.564 2.793 13.095 1.00 89.50 123 LEU A O 1
ATOM 1000 N N . THR A 1 124 ? -2.397 1.857 12.187 1.00 90.69 124 THR A N 1
ATOM 1001 C CA . THR A 1 124 ? -3.365 2.485 13.095 1.00 90.69 124 THR A CA 1
ATOM 1002 C C . THR A 1 124 ? -3.452 1.805 14.451 1.00 90.69 124 THR A C 1
ATOM 1004 O O . THR A 1 124 ? -3.434 2.484 15.477 1.00 90.69 124 THR A O 1
ATOM 1007 N N . ILE A 1 125 ? -3.518 0.471 14.504 1.00 88.06 125 ILE A N 1
ATOM 1008 C CA . ILE A 1 125 ? -3.804 -0.240 15.759 1.00 88.06 125 ILE A CA 1
ATOM 1009 C C . ILE A 1 125 ? -2.721 -0.016 16.825 1.00 88.06 125 ILE A C 1
ATOM 1011 O O . ILE A 1 125 ? -3.029 0.080 18.014 1.00 88.06 125 ILE A O 1
ATOM 1015 N N . SER A 1 126 ? -1.456 0.109 16.413 1.00 83.25 126 SER A N 1
ATOM 1016 C CA . SER A 1 126 ? -0.313 0.317 17.310 1.00 83.25 126 SER A CA 1
ATOM 1017 C C . SER A 1 126 ? -0.396 1.640 18.101 1.00 83.25 126 SER A C 1
ATOM 1019 O O . SER A 1 126 ? -0.464 1.584 19.335 1.00 83.25 126 SER A O 1
ATOM 1021 N N . PRO A 1 127 ? -0.442 2.828 17.463 1.00 84.00 127 PRO A N 1
ATOM 1022 C CA . PRO A 1 127 ? -0.599 4.099 18.168 1.00 84.00 127 PRO A CA 1
ATOM 1023 C C . PRO A 1 127 ? -1.964 4.218 18.854 1.00 84.00 127 PRO A C 1
ATOM 1025 O O . PRO A 1 127 ? -2.030 4.699 19.983 1.00 84.00 127 PRO A O 1
ATOM 1028 N N . LEU A 1 128 ? -3.038 3.712 18.243 1.00 83.88 128 LEU A N 1
ATOM 1029 C CA . LEU A 1 128 ? -4.387 3.817 18.800 1.00 83.88 128 LEU A CA 1
ATOM 1030 C C . LEU A 1 128 ? -4.546 3.032 20.113 1.00 83.88 128 LEU A C 1
ATOM 1032 O O . LEU A 1 128 ? -5.155 3.518 21.067 1.00 83.88 128 LEU A O 1
ATOM 1036 N N . THR A 1 129 ? -3.906 1.863 20.218 1.00 82.25 129 THR A N 1
ATOM 1037 C CA . THR A 1 129 ? -3.843 1.095 21.473 1.00 82.25 129 THR A CA 1
ATOM 1038 C C . THR A 1 129 ? -3.087 1.857 22.566 1.00 82.25 129 THR A C 1
ATOM 1040 O O . THR A 1 129 ? -3.487 1.821 23.729 1.00 82.25 129 THR A O 1
ATOM 1043 N N . LYS A 1 130 ? -2.003 2.566 22.219 1.00 82.06 130 LYS A N 1
ATOM 1044 C CA . LYS A 1 130 ? -1.233 3.378 23.182 1.00 82.06 130 LYS A CA 1
ATOM 1045 C C . LYS A 1 130 ? -2.033 4.577 23.687 1.00 82.06 130 LYS A C 1
ATOM 1047 O O . LYS A 1 130 ? -2.025 4.839 24.887 1.00 82.06 130 LYS A O 1
ATOM 1052 N N . ILE A 1 131 ? -2.773 5.237 22.796 1.00 80.62 131 ILE A N 1
ATOM 1053 C CA . ILE A 1 131 ? -3.695 6.326 23.147 1.00 80.62 131 ILE A CA 1
ATOM 1054 C C . ILE A 1 131 ? -4.763 5.816 24.128 1.00 80.62 131 ILE A C 1
ATOM 1056 O O . ILE A 1 131 ? -5.000 6.437 25.162 1.00 80.62 131 ILE A O 1
ATOM 1060 N N . HIS A 1 132 ? -5.345 4.639 23.870 1.00 74.81 132 HIS A N 1
ATOM 1061 C CA . HIS A 1 132 ? -6.342 4.037 24.765 1.00 74.81 132 HIS A CA 1
ATOM 1062 C C . HIS A 1 132 ? -5.797 3.673 26.148 1.00 74.81 132 HIS A C 1
ATOM 1064 O O . HIS A 1 132 ? -6.495 3.823 27.148 1.00 74.81 132 HIS A O 1
ATOM 1070 N N . LYS A 1 133 ? -4.540 3.227 26.224 1.00 79.19 133 LYS A N 1
ATOM 1071 C CA . LYS A 1 133 ? -3.863 2.909 27.489 1.00 79.19 133 LYS A CA 1
ATOM 1072 C C . LYS A 1 133 ? -3.389 4.149 28.263 1.00 79.19 133 LYS A C 1
ATOM 1074 O O . LYS A 1 133 ? -2.667 3.990 29.241 1.00 79.19 133 LYS A O 1
ATOM 1079 N N . ARG A 1 134 ? -3.784 5.363 27.848 1.00 72.62 134 ARG A N 1
ATOM 1080 C CA . ARG A 1 134 ? -3.354 6.648 28.432 1.00 72.62 134 ARG A CA 1
ATOM 1081 C C . ARG A 1 134 ? -1.826 6.803 28.487 1.00 72.62 134 ARG A C 1
ATOM 1083 O O . ARG A 1 134 ? -1.300 7.399 29.423 1.00 72.62 134 ARG A O 1
ATOM 1090 N N . ALA A 1 135 ? -1.111 6.261 27.498 1.00 74.69 135 ALA A N 1
ATOM 1091 C CA . ALA A 1 135 ? 0.328 6.488 27.379 1.00 74.69 135 ALA A CA 1
ATOM 1092 C C . ALA A 1 135 ? 0.627 7.981 27.144 1.00 74.69 135 ALA A C 1
ATOM 1094 O O . ALA A 1 135 ? -0.215 8.712 26.613 1.00 74.69 135 ALA A O 1
ATOM 1095 N N . SER A 1 136 ? 1.831 8.426 27.514 1.00 76.06 136 SER A N 1
ATOM 1096 C CA . SER A 1 136 ? 2.248 9.815 27.302 1.00 76.06 136 SER A CA 1
ATOM 1097 C C . SER A 1 136 ? 2.208 10.183 25.814 1.00 76.06 136 SER A C 1
ATOM 1099 O O . SER A 1 136 ? 2.529 9.370 24.941 1.00 76.06 136 SER A O 1
ATOM 1101 N N . ASN A 1 137 ? 1.867 11.441 25.517 1.00 75.69 137 ASN A N 1
ATOM 1102 C CA . ASN A 1 137 ? 1.885 11.978 24.151 1.00 75.69 137 ASN A CA 1
ATOM 1103 C C . ASN A 1 137 ? 3.268 11.813 23.496 1.00 75.69 137 ASN A C 1
ATOM 1105 O O . ASN A 1 137 ? 3.349 11.579 22.290 1.00 75.69 137 ASN A O 1
ATOM 1109 N N . SER A 1 138 ? 4.340 11.889 24.295 1.00 77.75 138 SER A N 1
ATOM 1110 C CA . SER A 1 138 ? 5.718 11.656 23.849 1.00 77.75 138 SER A CA 1
ATOM 1111 C C . SER A 1 138 ? 5.902 10.264 23.251 1.00 77.75 138 SER A C 1
ATOM 1113 O O . SER A 1 138 ? 6.557 10.117 22.225 1.00 77.75 138 SER A O 1
ATOM 1115 N N . ASP A 1 139 ? 5.278 9.247 23.841 1.00 79.50 139 ASP A N 1
ATOM 1116 C CA . ASP A 1 139 ? 5.509 7.847 23.482 1.00 79.50 139 ASP A CA 1
ATOM 1117 C C . ASP A 1 139 ? 4.750 7.471 22.211 1.00 79.50 139 ASP A C 1
ATOM 1119 O O . ASP A 1 139 ? 5.238 6.703 21.373 1.00 79.50 139 ASP A O 1
ATOM 1123 N N . VAL A 1 140 ? 3.548 8.028 22.046 1.00 80.06 140 VAL A N 1
ATOM 1124 C CA . VAL A 1 140 ? 2.757 7.898 20.817 1.00 80.06 140 VAL A CA 1
ATOM 1125 C C . VAL A 1 140 ? 3.485 8.589 19.668 1.00 80.06 140 VAL A C 1
ATOM 1127 O O . VAL A 1 140 ? 3.701 7.971 18.625 1.00 80.06 140 VAL A O 1
ATOM 1130 N N . LEU A 1 141 ? 3.946 9.824 19.882 1.00 82.75 141 LEU A N 1
ATOM 1131 C CA . LEU A 1 141 ? 4.662 10.595 18.871 1.00 82.75 141 LEU A CA 1
ATOM 1132 C C . LEU A 1 141 ? 5.998 9.942 18.498 1.00 82.75 141 LEU A C 1
ATOM 1134 O O . LEU A 1 141 ? 6.270 9.765 17.315 1.00 82.75 141 LEU A O 1
ATOM 1138 N N . ALA A 1 142 ? 6.780 9.468 19.471 1.00 83.31 142 ALA A N 1
ATOM 1139 C CA . ALA A 1 142 ? 8.017 8.729 19.215 1.00 83.31 142 ALA A CA 1
ATOM 1140 C C . ALA A 1 142 ? 7.774 7.454 18.385 1.00 83.31 142 ALA A C 1
ATOM 1142 O O . ALA A 1 142 ? 8.581 7.093 17.526 1.00 83.31 142 ALA A O 1
ATOM 1143 N N . THR A 1 143 ? 6.633 6.786 18.589 1.00 80.62 143 THR A N 1
ATOM 1144 C CA . THR A 1 143 ? 6.249 5.603 17.802 1.00 80.62 143 THR A CA 1
ATOM 1145 C C . THR A 1 143 ? 5.928 5.968 16.357 1.00 80.62 143 THR A C 1
ATOM 1147 O O . THR A 1 143 ? 6.400 5.301 15.433 1.00 80.62 143 THR A O 1
ATOM 1150 N N . VAL A 1 144 ? 5.138 7.025 16.159 1.00 83.88 144 VAL A N 1
ATOM 1151 C CA . VAL A 1 144 ? 4.736 7.513 14.835 1.00 83.88 144 VAL A CA 1
ATOM 1152 C C . VAL A 1 144 ? 5.952 8.028 14.069 1.00 83.88 144 VAL A C 1
ATOM 1154 O O . VAL A 1 144 ? 6.256 7.507 12.999 1.00 83.88 144 VAL A O 1
ATOM 1157 N N . VAL A 1 145 ? 6.722 8.947 14.657 1.00 85.00 145 VAL A N 1
ATOM 1158 C CA . VAL A 1 145 ? 7.943 9.519 14.063 1.00 85.00 145 VAL A CA 1
ATOM 1159 C C . VAL A 1 145 ? 8.963 8.430 13.749 1.00 85.00 145 VAL A C 1
ATOM 1161 O O . VAL A 1 145 ? 9.493 8.372 12.642 1.00 85.00 145 VAL A O 1
ATOM 1164 N N . GLY A 1 146 ? 9.185 7.496 14.678 1.00 83.06 146 GLY A N 1
ATOM 1165 C CA . GLY A 1 146 ? 10.087 6.375 14.444 1.00 83.06 146 GLY A CA 1
ATOM 1166 C C . GLY A 1 146 ? 9.640 5.481 13.284 1.00 83.06 146 GLY A C 1
ATOM 1167 O O . GLY A 1 146 ? 10.485 4.886 12.617 1.00 83.06 146 GLY A O 1
ATOM 1168 N N . THR A 1 147 ? 8.335 5.361 13.034 1.00 82.25 147 THR A N 1
ATOM 1169 C CA . THR A 1 147 ? 7.804 4.586 11.903 1.00 82.25 147 THR A CA 1
ATOM 1170 C C . THR A 1 147 ? 7.926 5.364 10.593 1.00 82.25 147 THR A C 1
ATOM 1172 O O . THR A 1 147 ? 8.383 4.793 9.606 1.00 82.25 147 THR A O 1
ATOM 1175 N N . ILE A 1 148 ? 7.603 6.662 10.602 1.00 85.81 148 ILE A N 1
ATOM 1176 C CA . ILE A 1 148 ? 7.741 7.570 9.452 1.00 85.81 148 ILE A CA 1
ATOM 1177 C C . ILE A 1 148 ? 9.191 7.625 8.972 1.00 85.81 148 ILE A C 1
ATOM 1179 O O . ILE A 1 148 ? 9.430 7.568 7.774 1.00 85.81 148 ILE A O 1
ATOM 1183 N N . PHE A 1 149 ? 10.160 7.688 9.888 1.00 85.81 149 PHE A N 1
ATOM 1184 C CA . PHE A 1 149 ? 11.566 7.774 9.511 1.00 85.81 149 PHE A CA 1
ATOM 1185 C C . PHE A 1 149 ? 12.081 6.458 8.917 1.00 85.81 149 PHE A C 1
ATOM 1187 O O . PHE A 1 149 ? 12.660 6.448 7.842 1.00 85.81 149 PHE A O 1
ATOM 1194 N N . ARG A 1 150 ? 11.854 5.317 9.580 1.00 84.56 150 ARG A N 1
ATOM 1195 C CA . ARG A 1 150 ? 12.489 4.042 9.188 1.00 84.56 150 ARG A CA 1
ATOM 1196 C C . ARG A 1 150 ? 11.828 3.357 7.990 1.00 84.56 150 ARG A C 1
ATOM 1198 O O . ARG A 1 150 ? 12.498 2.630 7.259 1.00 84.56 150 ARG A O 1
ATOM 1205 N N . ARG A 1 151 ? 10.514 3.526 7.812 1.00 87.12 151 ARG A N 1
ATOM 1206 C CA . ARG A 1 151 ? 9.728 2.752 6.837 1.00 87.12 151 ARG A CA 1
ATOM 1207 C C . ARG A 1 151 ? 10.064 3.085 5.375 1.00 87.12 151 ARG A C 1
ATOM 1209 O O . ARG A 1 151 ? 10.300 2.127 4.641 1.00 87.12 151 ARG A O 1
ATOM 1216 N N . PRO A 1 152 ? 10.154 4.360 4.945 1.00 86.94 152 PRO A N 1
ATOM 1217 C CA . PRO A 1 152 ? 10.530 4.700 3.575 1.00 86.94 152 PRO A CA 1
ATOM 1218 C C . PRO A 1 152 ? 11.924 4.185 3.216 1.00 86.94 152 PRO A C 1
ATOM 1220 O O . PRO A 1 152 ? 12.071 3.536 2.190 1.00 86.94 152 PRO A O 1
ATOM 1223 N N . PHE A 1 153 ? 12.926 4.365 4.087 1.00 87.12 153 PHE A N 1
ATOM 1224 C CA . PHE A 1 153 ? 14.275 3.850 3.822 1.00 87.12 153 PHE A CA 1
ATOM 1225 C C . PHE A 1 153 ? 14.291 2.329 3.686 1.00 87.12 153 PHE A C 1
ATOM 1227 O O . PHE A 1 153 ? 14.884 1.807 2.750 1.00 87.12 153 PHE A O 1
ATOM 1234 N N . ARG A 1 154 ? 13.594 1.601 4.567 1.00 86.25 154 ARG A N 1
ATOM 1235 C CA . ARG A 1 154 ? 13.521 0.136 4.483 1.00 86.25 154 ARG A CA 1
ATOM 1236 C C . ARG A 1 154 ? 12.877 -0.353 3.181 1.00 86.25 154 ARG A C 1
ATOM 1238 O O . ARG A 1 154 ? 13.266 -1.409 2.697 1.00 86.25 154 ARG A O 1
ATOM 1245 N N . LEU A 1 155 ? 11.883 0.368 2.662 1.00 86.44 155 LEU A N 1
ATOM 1246 C CA . LEU A 1 155 ? 11.161 -0.011 1.446 1.00 86.44 155 LEU A CA 1
ATOM 1247 C C . LEU A 1 155 ? 11.899 0.417 0.170 1.00 86.44 155 LEU A C 1
ATOM 1249 O O . LEU A 1 155 ? 11.987 -0.374 -0.760 1.00 86.44 155 LEU A O 1
ATOM 1253 N N . PHE A 1 156 ? 12.469 1.624 0.131 1.00 87.50 156 PHE A N 1
ATOM 1254 C CA . PHE A 1 156 ? 13.148 2.141 -1.058 1.00 87.50 156 PHE A CA 1
ATOM 1255 C C . PHE A 1 156 ? 14.579 1.628 -1.222 1.00 87.50 156 PHE A C 1
ATOM 1257 O O . PHE A 1 156 ? 15.009 1.434 -2.352 1.00 87.50 156 PHE A O 1
ATOM 1264 N N . LEU A 1 157 ? 15.327 1.367 -0.142 1.00 88.75 157 LEU A N 1
ATOM 1265 C CA . LEU A 1 157 ? 16.730 0.944 -0.254 1.00 88.75 157 LEU A CA 1
ATOM 1266 C C . LEU A 1 157 ? 16.904 -0.360 -1.068 1.00 88.75 157 LEU A C 1
ATOM 1268 O O . LEU A 1 157 ? 17.752 -0.376 -1.961 1.00 88.75 157 LEU A O 1
ATOM 1272 N N . PRO A 1 158 ? 16.097 -1.425 -0.859 1.00 89.38 158 PRO A N 1
ATOM 1273 C CA . PRO A 1 158 ? 16.173 -2.632 -1.686 1.00 89.38 158 PRO A CA 1
ATOM 1274 C C . PRO A 1 158 ? 15.797 -2.388 -3.154 1.00 89.38 158 PRO A C 1
ATOM 1276 O O . PRO A 1 158 ? 16.343 -3.034 -4.045 1.00 89.38 158 PRO A O 1
ATOM 1279 N N . ILE A 1 159 ? 14.892 -1.443 -3.421 1.00 87.75 159 ILE A N 1
ATOM 1280 C CA . ILE A 1 159 ? 14.447 -1.092 -4.780 1.00 87.75 159 ILE A CA 1
ATOM 1281 C C . ILE A 1 159 ? 15.542 -0.335 -5.518 1.00 87.75 159 ILE A C 1
ATOM 1283 O O . ILE A 1 159 ? 15.881 -0.673 -6.645 1.00 87.75 159 ILE A O 1
ATOM 1287 N N . ILE A 1 160 ? 16.154 0.649 -4.864 1.00 89.69 160 ILE A N 1
ATOM 1288 C CA . ILE A 1 160 ? 17.290 1.396 -5.408 1.00 89.69 160 ILE A CA 1
ATOM 1289 C C . ILE A 1 160 ? 18.429 0.421 -5.738 1.00 89.69 160 ILE A C 1
ATOM 1291 O O . ILE A 1 160 ? 18.989 0.479 -6.826 1.00 89.69 160 ILE A O 1
ATOM 1295 N N . ALA A 1 161 ? 18.729 -0.527 -4.844 1.00 90.00 161 ALA A N 1
ATOM 1296 C CA . ALA A 1 161 ? 19.775 -1.522 -5.074 1.00 90.00 161 ALA A CA 1
ATOM 1297 C C . ALA A 1 161 ? 19.452 -2.489 -6.231 1.00 90.00 161 ALA A C 1
ATOM 1299 O O . ALA A 1 161 ? 20.296 -2.710 -7.099 1.00 90.00 161 ALA A O 1
ATOM 1300 N N . SER A 1 162 ? 18.240 -3.054 -6.267 1.00 88.06 162 SER A N 1
ATOM 1301 C CA . SER A 1 162 ? 17.822 -4.003 -7.316 1.00 88.06 162 SER A CA 1
ATOM 1302 C C . SER A 1 162 ? 17.719 -3.343 -8.692 1.00 88.06 162 SER A C 1
ATOM 1304 O O . SER A 1 162 ? 18.235 -3.873 -9.673 1.00 88.06 162 SER A O 1
ATOM 1306 N N . THR A 1 163 ? 17.144 -2.144 -8.769 1.00 87.44 163 THR A N 1
ATOM 1307 C CA . THR A 1 163 ? 17.033 -1.395 -10.028 1.00 87.44 163 THR A CA 1
ATOM 1308 C C . THR A 1 163 ? 18.386 -0.905 -10.538 1.00 87.44 163 THR A C 1
ATOM 1310 O O . THR A 1 163 ? 18.604 -0.906 -11.748 1.00 87.44 163 THR A O 1
ATOM 1313 N N . LEU A 1 164 ? 19.319 -0.552 -9.644 1.00 89.44 164 LEU A N 1
ATOM 1314 C CA . LEU A 1 164 ? 20.699 -0.237 -10.016 1.00 89.44 164 LEU A CA 1
ATOM 1315 C C . LEU A 1 164 ? 21.405 -1.469 -10.590 1.00 89.44 164 LEU A C 1
ATOM 1317 O O . LEU A 1 164 ? 22.085 -1.373 -11.610 1.00 89.44 164 LEU A O 1
ATOM 1321 N N . MET A 1 165 ? 21.219 -2.636 -9.969 1.00 86.50 165 MET A N 1
ATOM 1322 C CA . MET A 1 165 ? 21.757 -3.897 -10.479 1.00 86.50 165 MET A CA 1
ATOM 1323 C C . MET A 1 165 ? 21.200 -4.216 -11.874 1.00 86.50 165 MET A C 1
ATOM 1325 O O . MET A 1 165 ? 21.972 -4.578 -12.762 1.00 86.50 165 MET A O 1
ATOM 1329 N N . ASN A 1 166 ? 19.900 -3.996 -12.103 1.00 83.19 166 ASN A N 1
ATOM 1330 C CA . ASN A 1 166 ? 19.283 -4.147 -13.424 1.00 83.19 166 ASN A CA 1
ATOM 1331 C C . ASN A 1 166 ? 19.838 -3.138 -14.444 1.00 83.19 166 ASN A C 1
ATOM 1333 O O . ASN A 1 166 ? 20.132 -3.523 -15.574 1.00 83.19 166 ASN A O 1
ATOM 1337 N N . ALA A 1 167 ? 20.056 -1.877 -14.057 1.00 83.75 167 ALA A N 1
ATOM 1338 C CA . ALA A 1 167 ? 20.644 -0.859 -14.930 1.00 83.75 167 ALA A CA 1
ATOM 1339 C C . ALA A 1 167 ? 22.079 -1.213 -15.359 1.00 83.75 167 ALA A C 1
ATOM 1341 O O . ALA A 1 167 ? 22.438 -1.087 -16.532 1.00 83.75 167 ALA A O 1
ATOM 1342 N N . LEU A 1 168 ? 22.893 -1.720 -14.428 1.00 85.62 168 LEU A N 1
ATOM 1343 C CA . LEU A 1 168 ? 24.250 -2.196 -14.715 1.00 85.62 168 LEU A CA 1
ATOM 1344 C C . LEU A 1 168 ? 24.240 -3.461 -15.585 1.00 85.62 168 LEU A C 1
ATOM 1346 O O . LEU A 1 168 ? 25.049 -3.587 -16.507 1.00 85.62 168 LEU A O 1
ATOM 1350 N N . ALA A 1 169 ? 23.321 -4.393 -15.327 1.00 82.69 169 ALA A N 1
ATOM 1351 C CA . ALA A 1 169 ? 23.153 -5.593 -16.141 1.00 82.69 169 ALA A CA 1
ATOM 1352 C C . ALA A 1 169 ? 22.746 -5.252 -17.585 1.00 82.69 169 ALA A C 1
ATOM 1354 O O . ALA A 1 169 ? 23.316 -5.803 -18.531 1.00 82.69 169 ALA A O 1
ATOM 1355 N N . GLN A 1 170 ? 21.826 -4.299 -17.758 1.00 79.75 170 GLN A N 1
ATOM 1356 C CA . GLN A 1 170 ? 21.390 -3.807 -19.064 1.00 79.75 170 GLN A CA 1
ATOM 1357 C C . GLN A 1 170 ? 22.541 -3.151 -19.835 1.00 79.75 170 GLN A C 1
ATOM 1359 O O . GLN A 1 170 ? 22.736 -3.466 -21.010 1.00 79.75 170 GLN A O 1
ATOM 1364 N N . TYR A 1 171 ? 23.357 -2.320 -19.175 1.00 80.69 171 TYR A N 1
ATOM 1365 C CA . TYR A 1 171 ? 24.559 -1.732 -19.778 1.00 80.69 171 TYR A CA 1
ATOM 1366 C C . TYR A 1 171 ? 25.535 -2.800 -20.297 1.00 80.69 171 TYR A C 1
ATOM 1368 O O . TYR A 1 171 ? 26.020 -2.718 -21.424 1.00 80.69 171 TYR A O 1
ATOM 1376 N N . ASN A 1 172 ? 25.748 -3.864 -19.517 1.00 80.44 172 ASN A N 1
ATOM 1377 C CA . ASN A 1 172 ? 26.606 -4.993 -19.891 1.00 80.44 172 ASN A CA 1
ATOM 1378 C C . ASN A 1 172 ? 25.979 -5.936 -20.936 1.00 80.44 172 ASN A C 1
ATOM 1380 O O . ASN A 1 172 ? 26.524 -7.007 -21.205 1.00 80.44 172 ASN A O 1
ATOM 1384 N N . ARG A 1 173 ? 24.835 -5.563 -21.532 1.00 73.19 173 ARG A N 1
ATOM 1385 C CA . ARG A 1 173 ? 24.084 -6.360 -22.517 1.00 73.19 173 ARG A CA 1
ATOM 1386 C C . ARG A 1 173 ? 23.692 -7.749 -22.010 1.00 73.19 173 ARG A C 1
ATOM 1388 O O . ARG A 1 173 ? 23.409 -8.642 -22.813 1.00 73.19 173 ARG A O 1
ATOM 1395 N N . LEU A 1 174 ? 23.621 -7.933 -20.691 1.00 67.56 174 LEU A N 1
ATOM 1396 C CA . LEU A 1 174 ? 23.048 -9.131 -20.099 1.00 67.56 174 LEU A CA 1
ATOM 1397 C C . LEU A 1 174 ? 21.538 -9.050 -20.324 1.00 67.56 174 LEU A C 1
ATOM 1399 O O . LEU A 1 174 ? 20.823 -8.340 -19.620 1.00 67.56 174 LEU A O 1
ATOM 1403 N N . LYS A 1 175 ? 21.062 -9.724 -21.377 1.00 57.53 175 LYS A N 1
ATOM 1404 C CA . LYS A 1 175 ? 19.646 -9.767 -21.757 1.00 57.53 175 LYS A CA 1
ATOM 1405 C C . LYS A 1 175 ? 18.857 -10.602 -20.747 1.00 57.53 175 LYS A C 1
ATOM 1407 O O . LYS A 1 175 ? 18.450 -11.723 -21.043 1.00 57.53 175 LYS A O 1
ATOM 1412 N N . PHE A 1 176 ? 18.612 -10.060 -19.560 1.00 56.09 176 PHE A N 1
ATOM 1413 C CA . PHE A 1 176 ? 17.545 -10.568 -18.713 1.00 56.09 176 PHE A CA 1
ATOM 1414 C C . PHE A 1 176 ? 16.224 -10.187 -19.386 1.00 56.09 176 PHE A C 1
ATOM 1416 O O . PHE A 1 176 ? 15.944 -9.011 -19.612 1.00 56.09 176 PHE A O 1
ATOM 1423 N N . ARG A 1 177 ? 15.435 -11.187 -19.795 1.00 50.47 177 ARG A N 1
ATOM 1424 C CA . ARG A 1 177 ? 14.081 -10.996 -20.335 1.00 50.47 177 ARG A CA 1
ATOM 1425 C C . ARG A 1 177 ? 13.154 -10.507 -19.215 1.00 50.47 177 ARG A C 1
ATOM 1427 O O . ARG A 1 177 ? 12.322 -11.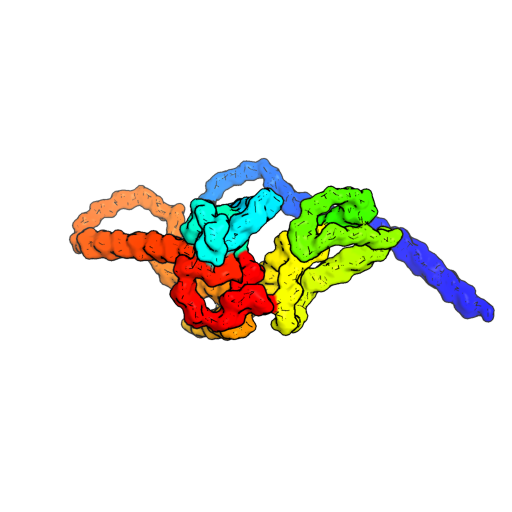265 -18.737 1.00 50.47 177 ARG A O 1
ATOM 1434 N N . ILE A 1 178 ? 13.296 -9.259 -18.784 1.00 52.22 178 ILE A N 1
ATOM 1435 C CA . ILE A 1 178 ? 12.383 -8.625 -17.826 1.00 52.22 178 ILE A CA 1
ATOM 1436 C C . ILE A 1 178 ? 11.401 -7.808 -18.662 1.00 52.22 178 ILE A C 1
ATOM 1438 O O . ILE A 1 178 ? 11.549 -6.607 -18.850 1.00 52.22 178 ILE A O 1
ATOM 1442 N N . ASN A 1 179 ? 10.480 -8.508 -19.321 1.00 48.06 179 ASN A N 1
ATOM 1443 C CA . ASN A 1 179 ? 9.620 -7.930 -20.346 1.00 48.06 179 ASN A CA 1
ATOM 1444 C C . ASN A 1 179 ? 8.218 -7.723 -19.774 1.00 48.06 179 ASN A C 1
ATOM 1446 O O . ASN A 1 179 ? 7.326 -8.514 -20.060 1.00 48.06 179 ASN A O 1
ATOM 1450 N N . HIS A 1 180 ? 8.033 -6.726 -18.908 1.00 49.22 180 HIS A N 1
ATOM 1451 C CA . HIS A 1 180 ? 6.719 -6.367 -18.358 1.00 49.22 180 HIS A CA 1
ATOM 1452 C C . HIS A 1 180 ? 6.460 -4.871 -18.591 1.00 49.22 180 HIS A C 1
ATOM 1454 O O . HIS A 1 180 ? 6.765 -4.024 -17.759 1.00 49.22 180 HIS A O 1
ATOM 1460 N N . GLY A 1 181 ? 5.915 -4.552 -19.769 1.00 44.66 181 GLY A N 1
ATOM 1461 C CA . GLY A 1 181 ? 5.265 -3.264 -20.057 1.00 44.66 181 GLY A CA 1
ATOM 1462 C C . GLY A 1 181 ? 6.112 -2.183 -20.739 1.00 44.66 181 GLY A C 1
ATOM 1463 O O . GLY A 1 181 ? 5.550 -1.328 -21.414 1.00 44.66 181 GLY A O 1
ATOM 1464 N N . GLY A 1 182 ? 7.441 -2.242 -20.656 1.00 45.69 182 GLY A N 1
ATOM 1465 C CA . GLY A 1 182 ? 8.351 -1.384 -21.421 1.00 45.69 182 GLY A CA 1
ATOM 1466 C C . GLY A 1 182 ? 9.325 -2.259 -22.195 1.00 45.69 182 GLY A C 1
ATOM 1467 O O . GLY A 1 182 ? 10.020 -3.067 -21.587 1.00 45.69 182 GLY A O 1
ATOM 1468 N N . GLY A 1 183 ? 9.337 -2.164 -23.527 1.00 48.75 183 GLY A N 1
ATOM 1469 C CA . GLY A 1 183 ? 10.173 -3.023 -24.370 1.00 48.75 183 GLY A CA 1
ATOM 1470 C C . GLY A 1 183 ? 11.648 -3.019 -23.952 1.00 48.75 183 GLY A C 1
ATOM 1471 O O . GLY A 1 183 ? 12.128 -2.044 -23.377 1.00 48.75 183 GLY A O 1
ATOM 1472 N N . LEU A 1 184 ? 12.361 -4.111 -24.266 1.00 53.09 184 LEU A N 1
ATOM 1473 C CA . LEU A 1 184 ? 13.815 -4.249 -24.110 1.00 53.09 184 LEU A CA 1
ATOM 1474 C C . LEU A 1 184 ? 14.517 -3.027 -24.713 1.00 53.09 184 LEU A C 1
ATOM 1476 O O . LEU A 1 184 ? 14.730 -2.956 -25.922 1.00 53.09 184 LEU A O 1
ATOM 1480 N N . ARG A 1 185 ? 14.825 -2.042 -23.870 1.00 59.88 185 ARG A N 1
ATOM 1481 C CA . ARG A 1 185 ? 15.397 -0.784 -24.329 1.00 59.88 185 ARG A CA 1
ATOM 1482 C C . ARG A 1 185 ? 16.879 -0.984 -24.589 1.00 59.88 185 ARG A C 1
ATOM 1484 O O . ARG A 1 185 ? 17.574 -1.649 -23.814 1.00 59.88 185 ARG A O 1
ATOM 1491 N N . GLU A 1 186 ? 17.345 -0.420 -25.692 1.00 65.50 186 GLU A N 1
ATOM 1492 C CA . GLU A 1 186 ? 18.757 -0.463 -26.036 1.00 65.50 186 GLU A CA 1
ATOM 1493 C C . GLU A 1 186 ? 19.587 0.215 -24.931 1.00 65.50 186 GLU A C 1
ATOM 1495 O O . GLU A 1 186 ? 19.140 1.218 -24.366 1.00 65.50 186 GLU A O 1
ATOM 1500 N N . PRO A 1 187 ? 20.750 -0.352 -24.566 1.00 70.50 187 PRO A N 1
ATOM 1501 C CA . PRO A 1 187 ? 21.649 0.265 -23.597 1.00 70.50 187 PRO A CA 1
ATOM 1502 C C . PRO A 1 187 ? 22.067 1.667 -24.048 1.00 70.50 187 PRO A C 1
ATOM 1504 O O . PRO A 1 187 ? 22.311 1.884 -25.236 1.00 70.50 187 PRO A O 1
ATOM 1507 N N . GLU A 1 188 ? 22.207 2.597 -23.103 1.00 78.06 188 GLU A N 1
ATOM 1508 C CA . GLU A 1 188 ? 22.720 3.935 -23.403 1.00 78.06 188 GLU A CA 1
ATOM 1509 C C . GLU A 1 188 ? 24.203 3.877 -23.816 1.00 78.06 188 GLU A C 1
ATOM 1511 O O . GLU A 1 188 ? 24.950 2.973 -23.432 1.00 78.06 188 GLU A O 1
ATOM 1516 N N . ALA A 1 189 ? 24.658 4.872 -24.585 1.00 73.88 189 ALA A N 1
ATOM 1517 C CA . ALA A 1 189 ? 25.991 4.874 -25.202 1.00 73.88 189 ALA A CA 1
ATOM 1518 C C . ALA A 1 189 ? 27.165 4.847 -24.197 1.00 73.88 189 ALA A C 1
ATOM 1520 O O . ALA A 1 189 ? 28.259 4.399 -24.540 1.00 73.88 189 ALA A O 1
ATOM 1521 N N . THR A 1 190 ? 26.945 5.306 -22.960 1.00 85.69 190 THR A N 1
ATOM 1522 C CA . THR A 1 190 ? 27.981 5.415 -21.921 1.00 85.69 190 THR A CA 1
ATOM 1523 C C . THR A 1 190 ? 27.415 5.040 -20.553 1.00 85.69 190 THR A C 1
ATOM 1525 O O . THR A 1 190 ? 26.298 5.430 -20.218 1.00 85.69 190 THR A O 1
ATOM 1528 N N . LEU A 1 191 ? 28.220 4.391 -19.702 1.00 85.38 191 LEU A N 1
ATOM 1529 C CA . LEU A 1 191 ? 27.838 4.024 -18.327 1.00 85.38 191 LEU A CA 1
ATOM 1530 C C . LEU A 1 191 ? 27.332 5.217 -17.502 1.00 85.38 191 LEU A C 1
ATOM 1532 O O . LEU A 1 191 ? 26.375 5.092 -16.745 1.00 85.38 191 LEU A O 1
ATOM 1536 N N . TRP A 1 192 ? 27.940 6.394 -17.666 1.00 85.88 192 TRP A N 1
ATOM 1537 C CA . TRP A 1 192 ? 27.482 7.606 -16.985 1.00 85.88 192 TRP A CA 1
ATOM 1538 C C . TRP A 1 192 ? 26.070 8.027 -17.412 1.00 85.88 192 TRP A C 1
ATOM 1540 O O . TRP A 1 192 ? 25.261 8.377 -16.561 1.00 85.88 192 TRP A O 1
ATOM 1550 N N . LEU A 1 193 ? 25.752 7.942 -18.708 1.00 86.56 193 LEU A N 1
ATOM 1551 C CA . LEU A 1 193 ? 24.411 8.249 -19.216 1.00 86.56 193 LEU A CA 1
ATOM 1552 C C . LEU A 1 193 ? 23.384 7.252 -18.674 1.00 86.56 193 LEU A C 1
ATOM 1554 O O . LEU A 1 193 ? 22.314 7.668 -18.242 1.00 86.56 193 LEU A O 1
ATOM 1558 N N . GLN A 1 194 ? 23.749 5.969 -18.592 1.00 84.38 194 GLN A N 1
ATOM 1559 C CA . GLN A 1 194 ? 22.911 4.942 -17.972 1.00 84.38 194 GLN A CA 1
ATOM 1560 C C . GLN A 1 194 ? 22.629 5.244 -16.490 1.00 84.38 194 GLN A C 1
ATOM 1562 O O . GLN A 1 194 ? 21.496 5.107 -16.037 1.00 84.38 194 GLN A O 1
ATOM 1567 N N . LEU A 1 195 ? 23.641 5.673 -15.727 1.00 89.50 195 LEU A N 1
ATOM 1568 C CA . LEU A 1 195 ? 23.480 6.020 -14.310 1.00 89.50 195 LEU A CA 1
ATOM 1569 C C . LEU A 1 195 ? 22.647 7.287 -14.108 1.00 89.50 195 LEU A C 1
ATOM 1571 O O . LEU A 1 195 ? 21.855 7.344 -13.172 1.00 89.50 195 LEU A O 1
ATOM 1575 N N . VAL A 1 196 ? 22.810 8.294 -14.968 1.00 90.31 196 VAL A N 1
ATOM 1576 C CA . VAL A 1 196 ? 21.993 9.515 -14.931 1.00 90.31 196 VAL A CA 1
ATOM 1577 C C . VAL A 1 196 ? 20.539 9.191 -15.261 1.00 90.31 196 VAL A C 1
ATOM 1579 O O . VAL A 1 196 ? 19.639 9.654 -14.564 1.00 90.31 196 VAL A O 1
ATOM 1582 N N . ASP A 1 197 ? 20.300 8.365 -16.277 1.00 86.75 197 ASP A N 1
ATOM 1583 C CA . ASP A 1 197 ? 18.959 7.907 -16.627 1.00 86.75 197 ASP A CA 1
ATOM 1584 C C . ASP A 1 197 ? 18.318 7.093 -15.493 1.00 86.75 197 ASP A C 1
ATOM 1586 O O . ASP A 1 197 ? 17.181 7.356 -15.108 1.00 86.75 197 ASP A O 1
ATOM 1590 N N . TRP A 1 198 ? 19.067 6.162 -14.893 1.00 88.38 198 TRP A N 1
ATOM 1591 C CA . TRP A 1 198 ? 18.633 5.426 -13.704 1.00 88.38 198 TRP A CA 1
ATOM 1592 C C . TRP A 1 198 ? 18.330 6.348 -12.521 1.00 88.38 198 TRP A C 1
ATOM 1594 O O . TRP A 1 198 ? 17.311 6.166 -11.856 1.00 88.38 198 TRP A O 1
ATOM 1604 N N . TYR A 1 199 ? 19.168 7.356 -12.272 1.00 90.25 199 TYR A N 1
AT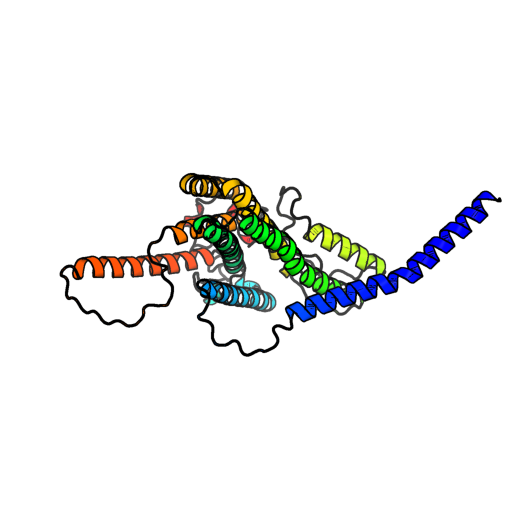OM 1605 C CA . TYR A 1 199 ? 18.952 8.320 -11.199 1.00 90.25 199 TYR A CA 1
ATOM 1606 C C . TYR A 1 199 ? 17.634 9.071 -11.395 1.00 90.25 199 TYR A C 1
ATOM 1608 O O . TYR A 1 199 ? 16.805 9.082 -10.489 1.00 90.25 199 TYR A O 1
ATOM 1616 N N . TRP A 1 200 ? 17.393 9.636 -12.582 1.00 87.75 200 TRP A N 1
ATOM 1617 C CA . TRP A 1 200 ? 16.147 10.351 -12.863 1.00 87.75 200 TRP A CA 1
ATOM 1618 C C . TRP A 1 200 ? 14.926 9.431 -12.855 1.00 87.75 200 TRP A C 1
ATOM 1620 O O . TRP A 1 200 ? 13.892 9.824 -12.321 1.00 87.75 200 TRP A O 1
ATOM 1630 N N . ALA A 1 201 ? 15.054 8.197 -13.351 1.00 83.94 201 ALA A N 1
ATOM 1631 C CA . ALA A 1 201 ? 14.002 7.188 -13.238 1.00 83.94 201 ALA A CA 1
ATOM 1632 C C . ALA A 1 201 ? 13.689 6.843 -11.771 1.00 83.94 201 ALA A C 1
ATOM 1634 O O . ALA A 1 201 ? 12.526 6.685 -11.406 1.00 83.94 201 ALA A O 1
ATOM 1635 N N . THR A 1 202 ? 14.711 6.783 -10.916 1.00 86.44 202 THR A N 1
ATOM 1636 C CA . THR A 1 202 ? 14.551 6.543 -9.478 1.00 86.44 202 THR A CA 1
ATOM 1637 C C . THR A 1 202 ? 13.883 7.735 -8.796 1.00 86.44 202 THR A C 1
ATOM 1639 O O . THR A 1 202 ? 12.988 7.546 -7.975 1.00 86.44 202 THR A O 1
ATOM 1642 N N . VAL A 1 203 ? 14.278 8.966 -9.143 1.00 85.81 203 VAL A N 1
ATOM 1643 C CA . VAL A 1 203 ? 13.652 10.188 -8.617 1.00 85.81 203 VAL A CA 1
ATOM 1644 C C . VAL A 1 203 ? 12.178 10.256 -9.012 1.00 85.81 203 VAL A C 1
ATOM 1646 O O . VAL A 1 203 ? 11.345 10.460 -8.136 1.00 85.81 203 VAL A O 1
ATOM 1649 N N . ASP A 1 204 ? 11.843 10.020 -10.282 1.00 82.00 204 ASP A N 1
ATOM 1650 C CA . ASP A 1 204 ? 10.454 9.996 -10.768 1.00 82.00 204 ASP A CA 1
ATOM 1651 C C . ASP A 1 204 ? 9.620 8.903 -10.077 1.00 82.00 204 ASP A C 1
ATOM 1653 O O . ASP A 1 204 ? 8.477 9.119 -9.674 1.00 82.00 204 ASP A O 1
ATOM 1657 N N . HIS A 1 205 ? 10.225 7.736 -9.840 1.00 80.94 205 HIS A N 1
ATOM 1658 C CA . HIS A 1 205 ? 9.573 6.640 -9.129 1.00 80.94 205 HIS A CA 1
ATOM 1659 C C . HIS A 1 205 ? 9.296 6.957 -7.650 1.00 80.94 205 HIS A C 1
ATOM 1661 O O . HIS A 1 205 ? 8.303 6.483 -7.096 1.00 80.94 205 HIS A O 1
ATOM 1667 N N . ILE A 1 206 ? 10.148 7.757 -7.002 1.00 81.75 206 ILE A N 1
ATOM 1668 C CA . ILE A 1 206 ? 9.953 8.210 -5.616 1.00 81.75 206 ILE A CA 1
ATOM 1669 C C . ILE A 1 206 ? 8.976 9.399 -5.555 1.00 81.75 206 ILE A C 1
ATOM 1671 O O . ILE A 1 206 ? 8.173 9.477 -4.622 1.00 81.75 206 ILE A O 1
ATOM 1675 N N . ASP A 1 207 ? 9.000 10.302 -6.540 1.00 75.88 207 ASP A N 1
ATOM 1676 C CA . ASP A 1 207 ? 8.198 11.535 -6.599 1.00 75.88 207 ASP A CA 1
ATOM 1677 C C . ASP A 1 207 ? 6.742 11.299 -7.046 1.00 75.88 207 ASP A C 1
ATOM 1679 O O . ASP A 1 207 ? 6.207 11.901 -7.977 1.00 75.88 207 ASP A O 1
ATOM 1683 N N . ARG A 1 208 ? 6.040 10.414 -6.336 1.00 67.69 208 ARG A N 1
ATOM 1684 C CA . ARG A 1 208 ? 4.629 10.081 -6.612 1.00 67.69 208 ARG A CA 1
ATOM 1685 C C . ARG A 1 208 ? 3.638 11.023 -5.927 1.00 67.69 208 ARG A C 1
ATOM 1687 O O . ARG A 1 208 ? 2.445 10.725 -5.853 1.00 67.69 208 ARG A O 1
ATOM 1694 N N . PHE A 1 209 ? 4.126 12.161 -5.430 1.00 65.50 209 PHE A N 1
ATOM 1695 C CA . PHE A 1 209 ? 3.299 13.274 -4.962 1.00 65.50 209 PHE A CA 1
ATOM 1696 C C . PHE A 1 209 ? 2.954 14.271 -6.088 1.00 65.50 209 PHE A C 1
ATOM 1698 O O . PHE A 1 209 ? 2.116 15.145 -5.864 1.00 65.50 209 PHE A O 1
ATOM 1705 N N . ARG A 1 210 ? 3.539 14.142 -7.296 1.00 59.66 210 ARG A N 1
ATOM 1706 C CA . ARG A 1 210 ? 3.150 14.939 -8.477 1.00 59.66 210 ARG A CA 1
ATOM 1707 C C . ARG A 1 210 ? 1.704 14.672 -8.916 1.00 59.66 210 ARG A C 1
ATOM 1709 O O . ARG A 1 210 ? 1.154 13.592 -8.711 1.00 59.66 210 ARG A O 1
ATOM 1716 N N . HIS A 1 211 ? 1.099 15.702 -9.513 1.00 50.12 211 HIS A N 1
ATOM 1717 C CA . HIS A 1 211 ? -0.321 15.772 -9.868 1.00 50.12 211 HIS A CA 1
ATOM 1718 C C . HIS A 1 211 ? -0.813 14.554 -10.673 1.00 50.12 211 HIS A C 1
ATOM 1720 O O . HIS A 1 211 ? -0.269 14.222 -11.722 1.00 50.12 211 HIS A O 1
ATOM 1726 N N . ILE A 1 212 ? -1.904 13.953 -10.189 1.00 50.81 212 ILE A N 1
ATOM 1727 C CA . ILE A 1 212 ? -2.585 12.739 -10.677 1.00 50.81 212 ILE A CA 1
ATOM 1728 C C . ILE A 1 212 ? -3.457 13.063 -11.912 1.00 50.81 212 ILE A C 1
ATOM 1730 O O . ILE A 1 212 ? -4.599 12.633 -12.019 1.00 50.81 212 ILE A O 1
ATOM 1734 N N . ASN A 1 213 ? -2.972 13.877 -12.853 1.00 39.53 213 ASN A N 1
ATOM 1735 C CA . ASN A 1 213 ? -3.721 14.131 -14.086 1.00 39.53 213 ASN A CA 1
ATOM 1736 C C . ASN A 1 213 ? -3.316 13.098 -15.130 1.00 39.53 213 ASN A C 1
ATOM 1738 O O . ASN A 1 213 ? -2.327 13.258 -15.837 1.00 39.53 213 ASN A O 1
ATOM 1742 N N . GLY A 1 214 ? -4.099 12.021 -15.180 1.00 50.56 214 GLY A N 1
ATOM 1743 C CA . GLY A 1 214 ? -3.834 10.862 -16.016 1.00 50.56 214 GLY A CA 1
ATOM 1744 C C . GLY A 1 214 ? -2.783 9.964 -15.374 1.00 50.56 214 GLY A C 1
ATOM 1745 O O . GLY A 1 214 ? -1.587 10.208 -15.492 1.00 50.56 214 GLY A O 1
ATOM 1746 N N . ARG A 1 215 ? -3.204 8.871 -14.731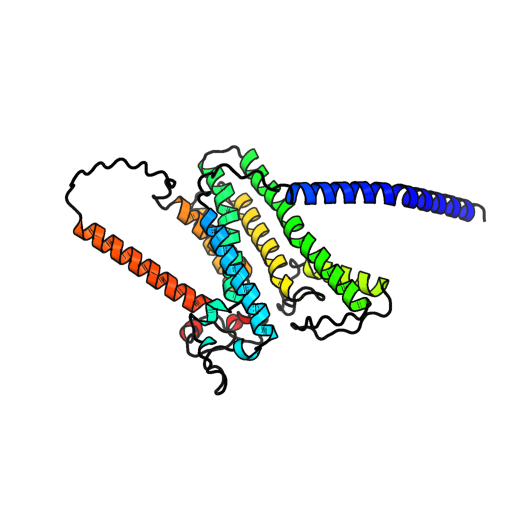 1.00 52.91 215 ARG A N 1
ATOM 1747 C CA . ARG A 1 215 ? -2.315 7.811 -14.239 1.00 52.91 215 ARG A CA 1
ATOM 1748 C C . ARG A 1 215 ? -1.613 6.989 -15.350 1.00 52.91 215 ARG A C 1
ATOM 1750 O O . ARG A 1 215 ? -1.292 5.817 -15.196 1.00 52.91 215 ARG A O 1
ATOM 1757 N N . ILE A 1 216 ? -1.253 7.661 -16.441 1.00 46.72 216 ILE A N 1
ATOM 1758 C CA . ILE A 1 216 ? -0.315 7.232 -17.489 1.00 46.72 216 ILE A CA 1
ATOM 1759 C C . ILE A 1 216 ? 1.046 6.845 -16.861 1.00 46.72 216 ILE A C 1
ATOM 1761 O O . ILE A 1 216 ? 1.801 6.051 -17.413 1.00 46.72 216 ILE A O 1
ATOM 1765 N N . HIS A 1 217 ? 1.323 7.347 -15.654 1.00 47.09 217 HIS A N 1
ATOM 1766 C CA . HIS A 1 217 ? 2.515 7.061 -14.864 1.00 47.09 217 HIS A CA 1
ATOM 1767 C C . HIS A 1 217 ? 2.441 5.788 -13.995 1.00 47.09 217 HIS A C 1
ATOM 1769 O O . HIS A 1 217 ? 3.383 5.550 -13.251 1.00 47.09 217 HIS A O 1
ATOM 1775 N N . LEU A 1 218 ? 1.408 4.929 -14.046 1.00 52.41 218 LEU A N 1
ATOM 1776 C CA . LEU A 1 218 ? 1.442 3.650 -13.290 1.00 52.41 218 LEU A CA 1
ATOM 1777 C C . LEU A 1 218 ? 2.444 2.615 -13.784 1.00 52.41 218 LEU A C 1
ATOM 1779 O O . LEU A 1 218 ? 2.587 1.561 -13.171 1.00 52.41 218 LEU A O 1
ATOM 1783 N N . GLN A 1 219 ? 3.207 2.946 -14.817 1.00 57.75 219 GLN A N 1
ATOM 1784 C CA . GLN A 1 219 ? 4.393 2.182 -15.151 1.00 57.75 219 GLN A CA 1
ATOM 1785 C C . GLN A 1 219 ? 5.319 2.157 -13.924 1.00 57.75 219 GLN A C 1
ATOM 1787 O O . GLN A 1 219 ? 5.539 3.180 -13.266 1.00 57.75 219 GLN A O 1
ATOM 1792 N N . GLY A 1 220 ? 5.772 0.955 -13.558 1.00 65.12 220 GLY A N 1
ATOM 1793 C CA . GLY A 1 220 ? 6.718 0.759 -12.467 1.00 65.12 220 GLY A CA 1
ATOM 1794 C C . GLY A 1 220 ? 8.054 1.435 -12.741 1.00 65.12 220 GLY A C 1
ATOM 1795 O O . GLY A 1 220 ? 8.195 2.252 -13.651 1.00 65.12 220 GLY A O 1
ATOM 1796 N N . HIS A 1 221 ? 9.061 1.122 -11.933 1.00 75.25 221 HIS A N 1
ATOM 1797 C CA . HIS A 1 221 ? 10.375 1.689 -12.185 1.00 75.25 221 HIS A CA 1
ATOM 1798 C C . HIS A 1 221 ? 10.845 1.300 -13.595 1.00 75.25 221 HIS A C 1
ATOM 1800 O O . HIS A 1 221 ? 10.654 0.170 -14.038 1.00 75.25 221 HIS A O 1
ATOM 1806 N N . LYS A 1 222 ? 11.502 2.221 -14.305 1.00 76.19 222 LYS A N 1
ATOM 1807 C CA . LYS A 1 222 ? 11.950 2.001 -15.694 1.00 76.19 222 LYS A CA 1
ATOM 1808 C C . LYS A 1 222 ? 12.778 0.718 -15.877 1.00 76.19 222 LYS A C 1
ATOM 1810 O O . LYS A 1 222 ? 12.753 0.105 -16.937 1.00 76.19 222 LYS A O 1
ATOM 1815 N N . TYR A 1 223 ? 13.505 0.333 -14.832 1.00 76.06 223 TYR A N 1
ATOM 1816 C CA . TYR A 1 223 ? 14.375 -0.847 -14.782 1.00 76.06 223 TYR A CA 1
ATOM 1817 C C . TYR A 1 223 ? 13.758 -2.053 -14.058 1.00 76.06 223 TYR A C 1
ATOM 1819 O O . TYR A 1 223 ? 14.371 -3.118 -14.018 1.00 76.06 223 TYR A O 1
ATOM 1827 N N . ASP A 1 224 ? 12.593 -1.874 -13.436 1.00 77.62 224 ASP A N 1
ATOM 1828 C CA . ASP A 1 224 ? 11.835 -2.935 -12.777 1.00 77.62 224 ASP A CA 1
ATOM 1829 C C . ASP A 1 224 ? 10.357 -2.526 -12.657 1.00 77.62 224 ASP A C 1
ATOM 1831 O O . ASP A 1 224 ? 9.965 -1.730 -11.798 1.00 77.62 224 ASP A O 1
ATOM 1835 N N . GLY A 1 225 ? 9.525 -3.078 -13.539 1.00 73.75 225 GLY A N 1
ATOM 1836 C CA . GLY A 1 225 ? 8.097 -2.784 -13.564 1.00 73.75 225 GLY A CA 1
ATOM 1837 C C . GLY A 1 225 ? 7.359 -3.257 -12.310 1.00 73.75 225 GLY A C 1
ATOM 1838 O O . GLY A 1 225 ? 6.356 -2.651 -11.947 1.00 73.75 225 GLY A O 1
ATOM 1839 N N . HIS A 1 226 ? 7.857 -4.278 -11.605 1.00 76.88 226 HIS A N 1
ATOM 1840 C CA . HIS A 1 226 ? 7.153 -4.905 -10.481 1.00 76.88 226 HIS A CA 1
ATOM 1841 C C . HIS A 1 226 ? 7.130 -4.024 -9.222 1.00 76.88 226 HIS A C 1
ATOM 1843 O O . HIS A 1 226 ? 6.291 -4.203 -8.339 1.00 76.88 226 HIS A O 1
ATOM 1849 N N . THR A 1 227 ? 8.007 -3.019 -9.133 1.00 81.75 227 THR A N 1
ATOM 1850 C CA . THR A 1 227 ? 8.128 -2.156 -7.945 1.00 81.75 227 THR A CA 1
ATOM 1851 C C . THR A 1 227 ? 7.067 -1.057 -7.869 1.00 81.75 227 THR A C 1
ATOM 1853 O O . THR A 1 227 ? 7.078 -0.256 -6.933 1.00 81.75 227 THR A O 1
ATOM 1856 N N . TRP A 1 228 ? 6.139 -1.003 -8.830 1.00 79.19 228 TRP A N 1
ATOM 1857 C CA . TRP A 1 228 ? 5.118 0.041 -8.956 1.00 79.19 228 TRP A CA 1
ATOM 1858 C C . TRP A 1 228 ? 4.261 0.237 -7.697 1.00 79.19 228 TRP A C 1
ATOM 1860 O O . TRP A 1 228 ? 3.843 1.360 -7.427 1.00 79.19 228 TRP A O 1
ATOM 1870 N N . THR A 1 229 ? 4.040 -0.817 -6.906 1.00 81.69 229 THR A N 1
ATOM 1871 C CA . THR A 1 229 ? 3.197 -0.798 -5.696 1.00 81.69 229 THR A CA 1
ATOM 1872 C C . THR A 1 229 ? 3.835 -0.059 -4.518 1.00 81.69 229 THR A C 1
ATOM 1874 O O . THR A 1 229 ? 3.139 0.475 -3.651 1.00 81.69 229 THR A O 1
ATOM 1877 N N . ILE A 1 230 ? 5.166 -0.002 -4.456 1.00 86.00 230 ILE A N 1
ATOM 1878 C CA . ILE A 1 230 ? 5.885 0.437 -3.256 1.00 86.00 230 ILE A CA 1
ATOM 1879 C C . ILE A 1 230 ? 5.733 1.939 -2.984 1.00 86.00 230 ILE A C 1
ATOM 1881 O O . ILE A 1 230 ? 5.491 2.312 -1.829 1.00 86.00 230 ILE A O 1
ATOM 1885 N N . PRO A 1 231 ? 5.808 2.830 -3.987 1.00 84.75 231 PRO A N 1
ATOM 1886 C CA . PRO A 1 231 ? 5.520 4.239 -3.756 1.00 84.75 231 PRO A CA 1
ATOM 1887 C C . PRO A 1 231 ? 4.107 4.487 -3.207 1.00 84.75 231 PRO A C 1
ATOM 1889 O O . PRO A 1 231 ? 3.940 5.326 -2.318 1.00 84.75 231 PRO A O 1
ATOM 1892 N N . PHE A 1 232 ? 3.100 3.725 -3.658 1.00 84.19 232 PHE A N 1
ATOM 1893 C CA . PHE A 1 232 ? 1.740 3.792 -3.106 1.00 84.19 232 PHE A CA 1
ATOM 1894 C C . PHE A 1 232 ? 1.707 3.336 -1.646 1.00 84.19 232 PHE A C 1
ATOM 1896 O O . PHE A 1 232 ? 1.108 4.007 -0.806 1.00 84.19 232 PHE A O 1
ATOM 1903 N N . GLU A 1 233 ? 2.431 2.266 -1.313 1.00 87.94 233 GLU A N 1
ATOM 1904 C CA . GLU A 1 233 ? 2.571 1.764 0.058 1.00 87.94 233 GLU A CA 1
ATOM 1905 C C . GLU A 1 233 ? 3.211 2.803 0.997 1.00 87.94 233 GLU A C 1
ATOM 1907 O O . GLU A 1 233 ? 2.851 2.901 2.178 1.00 87.94 233 GLU A O 1
ATOM 1912 N N . VAL A 1 234 ? 4.159 3.607 0.505 1.00 88.00 234 VAL A N 1
ATOM 1913 C CA . VAL A 1 234 ? 4.760 4.712 1.268 1.00 88.00 234 VAL A CA 1
ATOM 1914 C C . VAL A 1 234 ? 3.788 5.884 1.396 1.00 88.00 234 VAL A C 1
ATOM 1916 O O . VAL A 1 234 ? 3.522 6.306 2.525 1.00 88.00 234 VAL A O 1
ATOM 1919 N N . LYS A 1 235 ? 3.204 6.356 0.288 1.00 87.69 235 LYS A N 1
ATOM 1920 C CA . LYS A 1 235 ? 2.211 7.444 0.270 1.00 87.69 235 LYS A CA 1
ATOM 1921 C C . LYS A 1 235 ? 1.038 7.146 1.208 1.00 87.69 235 LYS A C 1
ATOM 1923 O O . LYS A 1 235 ? 0.752 7.943 2.099 1.00 87.69 235 LYS A O 1
ATOM 1928 N N . GLY A 1 236 ? 0.417 5.974 1.072 1.00 89.00 236 GLY A N 1
ATOM 1929 C CA . GLY A 1 236 ? -0.707 5.535 1.901 1.00 89.00 236 GLY A CA 1
ATOM 1930 C C . GLY A 1 236 ? -0.359 5.507 3.388 1.00 89.00 236 GLY A C 1
ATOM 1931 O O . GLY A 1 236 ? -1.094 6.043 4.213 1.00 89.00 236 GLY A O 1
ATOM 1932 N N . SER A 1 237 ? 0.817 4.992 3.752 1.00 90.69 237 SER A N 1
ATOM 1933 C CA . SER A 1 237 ? 1.248 4.983 5.157 1.00 90.69 237 SER A CA 1
ATOM 1934 C C . SER A 1 237 ? 1.461 6.365 5.763 1.00 90.69 237 SER A C 1
ATOM 1936 O O . SER A 1 237 ? 1.179 6.561 6.945 1.00 90.69 237 SER A O 1
ATOM 1938 N N . LEU A 1 238 ? 1.964 7.316 4.969 1.00 90.62 238 LEU A N 1
ATOM 1939 C CA . LEU A 1 238 ? 2.172 8.686 5.413 1.00 90.62 238 LEU A CA 1
ATOM 1940 C C . LEU A 1 238 ? 0.820 9.353 5.643 1.00 90.62 238 LEU A C 1
ATOM 1942 O O . LEU A 1 238 ? 0.643 9.983 6.681 1.00 90.62 238 LEU A O 1
ATOM 1946 N N . LEU A 1 239 ? -0.153 9.129 4.753 1.00 91.12 239 LEU A N 1
ATOM 1947 C CA . LEU A 1 239 ? -1.528 9.603 4.934 1.00 91.12 239 LEU A CA 1
ATOM 1948 C C . LEU A 1 239 ? -2.155 9.058 6.222 1.00 91.12 239 LEU A C 1
ATOM 1950 O O . LEU A 1 239 ? -2.692 9.839 7.004 1.00 91.12 239 LEU A O 1
ATOM 1954 N N . VAL A 1 240 ? -2.026 7.754 6.495 1.00 92.00 240 VAL A N 1
ATOM 1955 C CA . VAL A 1 240 ? -2.524 7.145 7.744 1.00 92.00 240 VAL A CA 1
ATOM 1956 C C . VAL A 1 240 ? -1.852 7.770 8.968 1.00 92.00 240 VAL A C 1
ATOM 1958 O O . VAL A 1 240 ? -2.518 8.104 9.945 1.00 92.00 240 VAL A O 1
ATOM 1961 N N . MET A 1 241 ? -0.534 7.968 8.932 1.00 89.44 241 MET A N 1
ATOM 1962 C CA . MET A 1 241 ? 0.199 8.557 10.054 1.00 89.44 241 MET A CA 1
ATOM 1963 C C . MET A 1 241 ? -0.160 10.027 10.284 1.00 89.44 241 MET A C 1
ATOM 1965 O O . MET A 1 241 ? -0.356 10.433 11.428 1.00 89.44 241 MET A O 1
ATOM 1969 N N . ILE A 1 242 ? -0.292 10.815 9.216 1.00 91.00 242 ILE A N 1
ATOM 1970 C CA . ILE A 1 242 ? -0.749 12.208 9.277 1.00 91.00 242 ILE A CA 1
ATOM 1971 C C . ILE A 1 242 ? -2.165 12.263 9.855 1.00 91.00 242 ILE A C 1
ATOM 1973 O O . ILE A 1 242 ? -2.423 13.039 10.774 1.00 91.00 242 ILE A O 1
ATOM 1977 N N . PHE A 1 243 ? -3.057 11.386 9.396 1.00 91.19 243 PHE A N 1
ATOM 1978 C CA . PHE A 1 243 ? -4.410 11.265 9.926 1.00 91.19 243 PHE A CA 1
ATOM 1979 C C . PHE A 1 243 ? -4.415 10.979 11.433 1.00 91.19 243 PHE A C 1
ATOM 1981 O O . PHE A 1 243 ? -5.098 11.669 12.186 1.00 91.19 243 PHE A O 1
ATOM 1988 N N . LEU A 1 244 ? -3.588 10.042 11.904 1.00 88.44 244 LEU A N 1
ATOM 1989 C CA . LEU A 1 244 ? -3.475 9.719 13.330 1.00 88.44 244 LEU A CA 1
ATOM 1990 C C . LEU A 1 244 ? -2.879 10.858 14.159 1.00 88.44 244 LEU A C 1
ATOM 1992 O O . LEU A 1 244 ? -3.264 11.032 15.313 1.00 88.44 244 LEU A O 1
ATOM 1996 N N . MET A 1 245 ? -1.963 11.648 13.598 1.00 87.19 245 MET A N 1
ATOM 1997 C CA . MET A 1 245 ? -1.439 12.836 14.278 1.00 87.19 245 MET A CA 1
ATOM 1998 C C . MET A 1 245 ? -2.493 13.942 14.390 1.00 87.19 245 MET A C 1
ATOM 2000 O O . MET A 1 245 ? -2.595 14.570 15.441 1.00 87.19 245 MET A O 1
ATOM 2004 N N . MET A 1 246 ? -3.303 14.150 13.347 1.00 87.44 246 MET A N 1
ATOM 2005 C CA . MET A 1 246 ? -4.356 15.173 13.340 1.00 87.44 246 MET A CA 1
ATOM 2006 C C . MET A 1 246 ? -5.556 14.788 14.215 1.00 87.44 246 MET A C 1
ATOM 2008 O O . MET A 1 246 ? -6.057 15.609 14.981 1.00 87.44 246 MET A O 1
ATOM 2012 N N . PHE A 1 247 ? -6.007 13.535 14.133 1.00 84.56 247 PHE A N 1
ATOM 2013 C CA . PHE A 1 247 ? -7.249 13.065 14.755 1.00 84.56 247 PHE A CA 1
ATOM 2014 C C . PHE A 1 247 ? -7.028 12.148 15.968 1.00 84.56 247 PHE A C 1
ATOM 2016 O O . PHE A 1 247 ? -7.986 11.697 16.589 1.00 84.56 247 PHE A O 1
ATOM 2023 N N . GLY A 1 248 ? -5.785 11.918 16.398 1.00 78.31 248 GLY A N 1
ATOM 2024 C CA . GLY A 1 248 ? -5.480 10.983 17.488 1.00 78.31 248 GLY A CA 1
ATOM 2025 C C . GLY A 1 248 ? -6.113 11.324 18.844 1.00 78.31 248 GLY A C 1
ATOM 2026 O O . GLY A 1 248 ? -6.265 10.442 19.684 1.00 78.31 248 GLY A O 1
ATOM 2027 N N . LYS A 1 249 ? -6.503 12.587 19.071 1.00 76.94 249 LYS A N 1
ATOM 2028 C CA . LYS A 1 249 ? -7.142 13.047 20.320 1.00 76.94 249 LYS A CA 1
ATOM 2029 C C . LYS A 1 249 ? -8.640 13.327 20.195 1.00 76.94 249 LYS A C 1
ATOM 2031 O O . LYS A 1 249 ? -9.268 13.662 21.200 1.00 76.94 249 LYS A O 1
ATOM 2036 N N . VAL A 1 250 ? -9.223 13.236 18.997 1.00 85.19 250 VAL A N 1
ATOM 2037 C CA . VAL A 1 250 ? -10.654 13.522 18.837 1.00 85.19 250 VAL A CA 1
ATOM 2038 C C . VAL A 1 250 ? -11.508 12.360 19.336 1.00 85.19 250 VAL A C 1
ATOM 2040 O O . VAL A 1 250 ? -11.046 11.232 19.512 1.00 85.19 250 VAL A O 1
ATOM 2043 N N . LYS A 1 251 ? -12.794 12.635 19.577 1.00 84.38 251 LYS A N 1
ATOM 2044 C CA . LYS A 1 251 ? -13.757 11.591 19.936 1.00 84.38 251 LYS A CA 1
ATOM 2045 C C . LYS A 1 251 ? -13.798 10.539 18.825 1.00 84.38 251 LYS A C 1
ATOM 2047 O O . LYS A 1 251 ? -13.834 10.882 17.646 1.00 84.38 251 LYS A O 1
ATOM 2052 N N . ARG A 1 252 ? -13.890 9.263 19.206 1.00 83.50 252 ARG A N 1
ATOM 2053 C CA . ARG A 1 252 ? -13.913 8.130 18.265 1.00 83.50 252 ARG A CA 1
ATOM 2054 C C . ARG A 1 252 ? -14.935 8.294 17.138 1.00 83.50 252 ARG A C 1
ATOM 2056 O O . ARG A 1 252 ? -14.622 8.000 15.994 1.00 83.50 252 ARG A O 1
ATOM 2063 N N . TRP A 1 253 ? -16.146 8.765 17.443 1.00 86.06 253 TRP A N 1
ATOM 2064 C CA . TRP A 1 253 ? -17.179 8.937 16.418 1.00 86.06 253 TRP A CA 1
ATOM 2065 C C . TRP A 1 253 ? -16.746 9.936 15.334 1.00 86.06 253 TRP A C 1
ATOM 2067 O O . TRP A 1 253 ? -16.987 9.686 14.160 1.00 86.06 253 TRP A O 1
ATOM 2077 N N . VAL A 1 254 ? -16.037 11.010 15.709 1.00 88.81 254 VAL A N 1
ATOM 2078 C CA . VAL A 1 254 ? -15.464 11.978 14.761 1.00 88.81 254 VAL A CA 1
ATOM 2079 C C . VAL A 1 254 ? -14.402 11.290 13.918 1.00 88.81 254 VAL A C 1
ATOM 2081 O O . VAL A 1 254 ? -14.401 11.431 12.705 1.00 88.81 254 VAL A O 1
ATOM 2084 N N . HIS A 1 255 ? -13.536 10.495 14.546 1.00 87.94 255 HIS A N 1
ATOM 2085 C CA . HIS A 1 255 ? -12.489 9.752 13.849 1.00 87.94 255 HIS A CA 1
ATOM 2086 C C . HIS A 1 255 ? -13.070 8.824 12.768 1.00 87.94 255 HIS A C 1
ATOM 2088 O O . HIS A 1 255 ? -12.602 8.835 11.633 1.00 87.94 255 HIS A O 1
ATOM 2094 N N . VAL A 1 256 ? -14.144 8.096 13.094 1.00 90.25 256 VAL A N 1
ATOM 2095 C CA . VAL A 1 256 ? -14.858 7.215 12.156 1.00 90.25 256 VAL A CA 1
ATOM 2096 C C . VAL A 1 256 ? -15.551 8.012 11.050 1.00 90.25 256 VAL A C 1
ATOM 2098 O O . VAL A 1 256 ? -15.392 7.677 9.881 1.00 90.25 256 VAL A O 1
ATOM 2101 N N . VAL A 1 257 ? -16.286 9.077 11.387 1.00 93.12 257 VAL A N 1
ATOM 2102 C CA . VAL A 1 257 ? -17.000 9.906 10.397 1.00 93.12 257 VAL A CA 1
ATOM 2103 C C . VAL A 1 257 ? -16.026 10.577 9.431 1.00 93.12 257 VAL A C 1
ATOM 2105 O O . VAL A 1 257 ? -16.254 10.559 8.226 1.00 93.12 257 VAL A O 1
ATOM 2108 N N . VAL A 1 258 ? -14.916 11.122 9.931 1.00 92.88 258 VAL A N 1
ATOM 2109 C CA . VAL A 1 258 ? -13.896 11.750 9.085 1.00 92.88 258 VAL A CA 1
ATOM 2110 C C . VAL A 1 258 ? -13.189 10.702 8.227 1.00 92.88 258 VAL A C 1
ATOM 2112 O O . VAL A 1 258 ? -13.019 10.929 7.034 1.00 92.88 258 VAL A O 1
ATOM 2115 N N . ALA A 1 259 ? -12.822 9.540 8.779 1.00 92.06 259 ALA A N 1
ATOM 2116 C CA . ALA A 1 259 ? -12.227 8.460 7.989 1.00 92.06 259 ALA A CA 1
ATOM 2117 C C . ALA A 1 259 ? -13.176 7.978 6.877 1.00 92.06 259 ALA A C 1
ATOM 2119 O O . ALA A 1 259 ? -12.731 7.786 5.746 1.00 92.06 259 ALA A O 1
ATOM 2120 N N . LEU A 1 260 ? -14.478 7.844 7.157 1.00 93.81 260 LEU A N 1
ATOM 2121 C CA . LEU A 1 260 ? -15.495 7.525 6.148 1.00 93.81 260 LEU A CA 1
ATOM 2122 C C . LEU A 1 260 ? -15.610 8.624 5.086 1.00 93.81 260 LEU A C 1
ATOM 2124 O O . LEU A 1 260 ? -15.614 8.317 3.897 1.00 93.81 260 LEU A O 1
ATOM 2128 N N . GLY A 1 261 ? -15.649 9.892 5.499 1.00 93.88 261 GLY A N 1
ATOM 2129 C CA . GLY A 1 261 ? -15.713 11.036 4.589 1.00 93.88 261 GLY A CA 1
ATOM 2130 C C . GLY A 1 261 ? -14.500 11.122 3.661 1.00 93.88 261 GLY A C 1
ATOM 2131 O O . GLY A 1 261 ? -14.663 11.293 2.456 1.00 93.88 261 GLY A O 1
ATOM 2132 N N . ILE A 1 262 ? -13.289 10.929 4.196 1.00 92.50 262 ILE A N 1
ATOM 2133 C CA . ILE A 1 262 ? -12.052 10.895 3.402 1.00 92.50 262 ILE A CA 1
ATOM 2134 C C . ILE A 1 262 ? -12.052 9.691 2.459 1.00 92.50 262 ILE A C 1
ATOM 2136 O O . ILE A 1 262 ? -11.714 9.845 1.291 1.00 92.50 262 ILE A O 1
ATOM 2140 N N . THR A 1 263 ? -12.466 8.510 2.928 1.00 91.69 263 THR A N 1
ATOM 2141 C CA . THR A 1 263 ? -12.566 7.310 2.079 1.00 91.69 263 THR A CA 1
ATOM 2142 C C . THR A 1 263 ? -13.504 7.561 0.901 1.00 91.69 263 THR A C 1
ATOM 2144 O O . THR A 1 263 ? -13.132 7.307 -0.240 1.00 91.69 263 THR A O 1
ATOM 2147 N N . TYR A 1 264 ? -14.692 8.114 1.159 1.00 91.06 264 TYR A N 1
ATOM 2148 C CA . TYR A 1 264 ? -15.656 8.459 0.117 1.00 91.06 264 TYR A CA 1
ATOM 2149 C C . TYR A 1 264 ? -15.082 9.477 -0.875 1.00 91.06 264 TYR A C 1
ATOM 2151 O O . TYR A 1 264 ? -15.144 9.263 -2.082 1.00 91.06 264 TYR A O 1
ATOM 2159 N N . TRP A 1 265 ? -14.460 10.548 -0.376 1.00 89.50 265 TRP A N 1
ATOM 2160 C CA . TRP A 1 265 ? -13.836 11.573 -1.213 1.00 89.50 265 TRP A CA 1
ATOM 2161 C C . TRP A 1 265 ? -12.723 11.000 -2.104 1.00 89.50 265 TRP A C 1
ATOM 2163 O O . TRP A 1 265 ? -12.686 11.287 -3.298 1.00 89.50 265 TRP A O 1
ATOM 2173 N N . LEU A 1 266 ? -11.860 10.134 -1.562 1.00 86.94 266 LEU A N 1
ATOM 2174 C CA . LEU A 1 266 ? -10.811 9.456 -2.329 1.00 86.94 266 LEU A CA 1
ATOM 2175 C C . LEU A 1 266 ? -11.398 8.552 -3.419 1.00 86.94 266 LEU A C 1
ATOM 2177 O O . LEU A 1 266 ? -10.921 8.584 -4.548 1.00 86.94 266 LEU A O 1
ATOM 2181 N N . VAL A 1 267 ? -12.462 7.801 -3.118 1.00 83.81 267 VAL A N 1
ATOM 2182 C CA . VAL A 1 267 ? -13.152 6.958 -4.110 1.00 83.81 267 VAL A CA 1
ATOM 2183 C C . VAL A 1 267 ? -13.819 7.797 -5.202 1.00 83.81 267 VAL A C 1
ATOM 2185 O O . VAL A 1 267 ? -13.791 7.407 -6.364 1.00 83.81 267 VAL A O 1
ATOM 2188 N N . VAL A 1 268 ? -14.388 8.959 -4.892 1.00 82.12 268 VAL A N 1
ATOM 2189 C CA . VAL A 1 268 ? -14.971 9.836 -5.925 1.00 82.12 268 VAL A CA 1
ATOM 2190 C C . VAL A 1 268 ? -13.888 10.435 -6.826 1.00 82.12 268 VAL A C 1
ATOM 2192 O O . VAL A 1 268 ? -14.090 10.545 -8.032 1.00 82.12 268 VAL A O 1
ATOM 2195 N N . ASN A 1 269 ? -12.721 10.763 -6.269 1.00 79.06 269 ASN A N 1
ATOM 2196 C CA . ASN A 1 269 ? -11.611 11.344 -7.029 1.00 79.06 269 ASN A CA 1
ATOM 2197 C C . ASN A 1 269 ? -10.785 10.334 -7.825 1.00 79.06 269 ASN A C 1
ATOM 2199 O O . ASN A 1 269 ? -9.915 10.747 -8.590 1.00 79.06 269 ASN A O 1
ATOM 2203 N N . GLY A 1 270 ? -11.010 9.032 -7.643 1.00 73.38 270 GLY A N 1
ATOM 2204 C CA . GLY A 1 270 ? -10.211 8.018 -8.322 1.00 73.38 270 GLY A CA 1
ATOM 2205 C C . GLY A 1 270 ? -9.114 7.365 -7.498 1.00 73.38 270 GLY A C 1
ATOM 2206 O O . GLY A 1 270 ? -8.465 6.454 -7.986 1.00 73.38 270 GLY A O 1
ATOM 2207 N N . ASP A 1 271 ? -8.853 7.795 -6.270 1.00 78.56 271 ASP A N 1
ATOM 2208 C CA . ASP A 1 271 ? -7.711 7.345 -5.469 1.00 78.56 271 ASP A CA 1
ATOM 2209 C C . ASP A 1 271 ? -8.053 6.125 -4.600 1.00 78.56 271 ASP A C 1
ATOM 2211 O O . ASP A 1 271 ? -7.885 6.135 -3.373 1.00 78.56 271 ASP A O 1
ATOM 2215 N N . ILE A 1 272 ? -8.508 5.041 -5.241 1.00 80.12 272 ILE A N 1
ATOM 2216 C CA . ILE A 1 272 ? -8.854 3.783 -4.553 1.00 80.12 272 ILE A CA 1
ATOM 2217 C C . ILE A 1 272 ? -7.679 3.267 -3.715 1.00 80.12 272 ILE A C 1
ATOM 2219 O O . ILE A 1 272 ? -7.891 2.818 -2.590 1.00 80.12 272 ILE A O 1
ATOM 2223 N N . ASP A 1 273 ? -6.444 3.400 -4.208 1.00 80.62 273 ASP A N 1
ATOM 2224 C CA . ASP A 1 273 ? -5.224 2.953 -3.525 1.00 80.62 273 ASP A CA 1
ATOM 2225 C C . ASP A 1 273 ? -5.169 3.483 -2.097 1.00 80.62 273 ASP A C 1
ATOM 2227 O O . ASP A 1 273 ? -5.008 2.733 -1.138 1.00 80.62 273 ASP A O 1
ATOM 2231 N N . SER A 1 274 ? -5.364 4.797 -1.964 1.00 86.62 274 SER A N 1
ATOM 2232 C CA . SER A 1 274 ? -5.327 5.494 -0.683 1.00 86.62 274 SER A CA 1
ATOM 2233 C C . SER A 1 274 ? -6.591 5.214 0.128 1.00 86.62 274 SER A C 1
ATOM 2235 O O . SER A 1 274 ? -6.501 5.052 1.343 1.00 86.62 274 SER A O 1
ATOM 2237 N N . ALA A 1 275 ? -7.754 5.091 -0.521 1.00 89.88 275 ALA A N 1
ATOM 2238 C CA . ALA A 1 275 ? -9.014 4.767 0.147 1.00 89.88 275 ALA A CA 1
ATOM 2239 C C . ALA A 1 275 ? -8.943 3.426 0.902 1.00 89.88 275 ALA A C 1
ATOM 2241 O O . ALA A 1 275 ? -9.409 3.328 2.038 1.00 89.88 275 ALA A O 1
ATOM 2242 N N . VAL A 1 276 ? -8.283 2.414 0.330 1.00 90.69 276 VAL A N 1
ATOM 2243 C CA . VAL A 1 276 ? -8.109 1.095 0.962 1.00 90.69 276 VAL A CA 1
ATOM 2244 C C . VAL A 1 276 ? -7.302 1.179 2.269 1.00 90.69 276 VAL A C 1
ATOM 2246 O O . VAL A 1 276 ? -7.619 0.470 3.231 1.00 90.69 276 VAL A O 1
ATOM 2249 N N . PHE A 1 277 ? -6.325 2.090 2.376 1.00 92.88 277 PHE A N 1
ATOM 2250 C CA . PHE A 1 277 ? -5.637 2.344 3.651 1.00 92.88 277 PHE A CA 1
ATOM 2251 C C . PHE A 1 277 ? -6.596 2.888 4.715 1.00 92.88 277 PHE A C 1
ATOM 2253 O O . PHE A 1 277 ? -6.549 2.434 5.861 1.00 92.88 277 PHE A O 1
ATOM 2260 N N . PHE A 1 278 ? -7.483 3.820 4.348 1.00 93.25 278 PHE A N 1
ATOM 2261 C CA . PHE A 1 278 ? -8.487 4.375 5.263 1.00 93.25 278 PHE A CA 1
ATOM 2262 C C . PHE A 1 278 ? -9.531 3.333 5.688 1.00 93.25 278 PHE A C 1
ATOM 2264 O O . PHE A 1 278 ? -9.913 3.304 6.860 1.00 93.25 278 PHE A O 1
ATOM 2271 N N . CYS A 1 279 ? -9.904 2.394 4.814 1.00 93.00 279 CYS A N 1
ATOM 2272 C CA . CYS A 1 279 ? -10.690 1.219 5.208 1.00 93.00 279 CYS A CA 1
ATOM 2273 C C . CYS A 1 279 ? -9.991 0.405 6.315 1.00 93.00 279 CYS A C 1
ATOM 2275 O O . CYS A 1 279 ? -10.642 -0.063 7.253 1.00 93.00 279 CYS A O 1
ATOM 2277 N N . GLY A 1 280 ? -8.661 0.284 6.258 1.00 92.12 280 GLY A N 1
ATOM 2278 C CA . GLY A 1 280 ? -7.856 -0.335 7.315 1.00 92.12 280 GLY A CA 1
ATOM 2279 C C . GLY A 1 280 ? -7.935 0.412 8.655 1.00 92.12 280 GLY A C 1
ATOM 2280 O O . GLY A 1 280 ? -8.032 -0.224 9.707 1.00 92.12 280 GLY A O 1
ATOM 2281 N N . ILE A 1 281 ? -7.968 1.750 8.629 1.00 92.00 281 ILE A N 1
ATOM 2282 C CA . ILE A 1 281 ? -8.172 2.593 9.823 1.00 92.00 281 ILE A CA 1
ATOM 2283 C C . ILE A 1 281 ? -9.546 2.321 10.446 1.00 92.00 281 ILE A C 1
ATOM 2285 O O . ILE A 1 281 ? -9.648 2.111 11.656 1.00 92.00 281 ILE A O 1
ATOM 2289 N N . LEU A 1 282 ? -10.599 2.289 9.623 1.00 92.12 282 LEU A N 1
ATOM 2290 C CA . LEU A 1 282 ? -11.966 2.014 10.074 1.00 92.12 282 LEU A CA 1
ATOM 2291 C C . LEU A 1 282 ? -12.065 0.642 10.745 1.00 92.12 282 LEU A C 1
ATOM 2293 O O . LEU A 1 282 ? -12.656 0.517 11.819 1.00 92.12 282 LEU A O 1
ATOM 2297 N N . LEU A 1 283 ? -11.427 -0.381 10.165 1.00 90.81 283 LEU A N 1
ATOM 2298 C CA . LEU A 1 283 ? -11.368 -1.701 10.788 1.00 90.81 283 LEU A CA 1
ATOM 2299 C C . LEU A 1 283 ? -10.598 -1.668 12.117 1.00 90.81 283 LEU A C 1
ATOM 2301 O O . LEU A 1 283 ? -11.005 -2.331 13.073 1.00 90.81 283 LEU A O 1
ATOM 2305 N N . ALA A 1 284 ? -9.502 -0.910 12.206 1.00 90.00 284 ALA A N 1
ATOM 2306 C CA . ALA A 1 284 ? -8.745 -0.776 13.447 1.00 90.00 284 ALA A CA 1
ATOM 2307 C C . ALA A 1 284 ? -9.600 -0.159 14.564 1.00 90.00 284 ALA A C 1
ATOM 2309 O O . ALA A 1 284 ? -9.622 -0.703 15.669 1.00 90.00 284 ALA A O 1
ATOM 2310 N N . GLU A 1 285 ? -10.376 0.885 14.267 1.00 88.44 285 GLU A N 1
ATOM 2311 C CA . GLU A 1 285 ? -11.328 1.485 15.211 1.00 88.44 285 GLU A CA 1
ATOM 2312 C C . GLU A 1 285 ? -12.408 0.499 15.666 1.00 88.44 285 GLU A C 1
ATOM 2314 O O . GLU A 1 285 ? -12.642 0.332 16.866 1.00 88.44 285 GLU A O 1
ATOM 2319 N N . LEU A 1 286 ? -13.019 -0.228 14.724 1.00 87.56 286 LEU A N 1
ATOM 2320 C CA . LEU A 1 286 ? -14.011 -1.262 15.035 1.00 87.56 286 LEU A CA 1
ATOM 2321 C C . LEU A 1 286 ? -13.419 -2.380 15.903 1.00 87.56 286 LEU A C 1
ATOM 2323 O O . LEU A 1 286 ? -14.074 -2.873 16.822 1.00 87.56 286 LEU A O 1
ATOM 2327 N N . SER A 1 287 ? -12.162 -2.755 15.654 1.00 85.81 287 SER A N 1
ATOM 2328 C CA . SER A 1 287 ? -11.490 -3.832 16.385 1.00 85.81 287 SER A CA 1
ATOM 2329 C C . SER A 1 287 ? -11.225 -3.508 17.857 1.00 85.81 287 SER A C 1
ATOM 2331 O O . SER A 1 287 ? -11.086 -4.430 18.658 1.00 85.81 287 SER A O 1
ATOM 2333 N N . ILE A 1 288 ? -11.178 -2.222 18.221 1.00 80.94 288 ILE A N 1
ATOM 2334 C CA . ILE A 1 288 ? -11.059 -1.770 19.615 1.00 80.94 288 ILE A CA 1
ATOM 2335 C C . ILE A 1 288 ? -12.424 -1.766 20.309 1.00 80.94 288 ILE A C 1
ATOM 2337 O O . ILE A 1 288 ? -12.498 -1.993 21.514 1.00 80.94 288 ILE A O 1
ATOM 2341 N N . VAL A 1 289 ? -13.504 -1.511 19.565 1.00 75.69 289 VAL A N 1
ATOM 2342 C CA . VAL A 1 289 ? -14.873 -1.495 20.102 1.00 75.69 289 VAL A CA 1
ATOM 2343 C C . VAL A 1 289 ? -15.390 -2.907 20.364 1.00 75.69 289 VAL A C 1
ATOM 2345 O O . VAL A 1 289 ? -16.153 -3.096 21.305 1.00 75.69 289 VAL A O 1
ATOM 2348 N N . ALA A 1 290 ? -14.986 -3.892 19.558 1.00 70.75 290 ALA A N 1
ATOM 2349 C CA . ALA A 1 290 ? -15.461 -5.263 19.683 1.00 70.75 290 ALA A CA 1
ATOM 2350 C C . ALA A 1 290 ? -15.069 -5.884 21.049 1.00 70.75 290 ALA A C 1
ATOM 2352 O O . ALA A 1 290 ? -13.887 -6.158 21.284 1.00 70.75 290 ALA A O 1
ATOM 2353 N N . PRO A 1 291 ? -16.035 -6.159 21.950 1.00 48.00 291 PRO A N 1
ATOM 2354 C CA . PRO A 1 291 ? -15.756 -6.823 23.217 1.00 48.00 291 PRO A CA 1
ATOM 2355 C C . PRO A 1 291 ? -15.424 -8.293 22.933 1.00 48.00 291 PRO A C 1
ATOM 2357 O O . PRO A 1 291 ? -16.291 -9.072 22.539 1.00 48.00 291 PRO A O 1
ATOM 2360 N N . GLY A 1 292 ? -14.154 -8.677 23.072 1.00 49.75 292 GLY A N 1
ATOM 2361 C CA . GLY A 1 292 ? -13.742 -10.071 22.860 1.00 49.75 292 GLY A CA 1
ATOM 2362 C C . GLY A 1 292 ? -12.254 -10.332 22.638 1.00 49.75 292 GLY A C 1
ATOM 2363 O O . GLY A 1 292 ? -11.849 -11.486 22.638 1.00 49.75 292 GLY A O 1
ATOM 2364 N N . ARG A 1 293 ? -11.408 -9.306 22.488 1.00 52.31 293 ARG A N 1
ATOM 2365 C CA . ARG A 1 293 ? -9.944 -9.480 22.424 1.00 52.31 293 ARG A CA 1
ATOM 2366 C C . ARG A 1 293 ? -9.289 -9.393 23.806 1.00 52.31 293 ARG A C 1
ATOM 2368 O O . ARG A 1 293 ? -8.341 -8.642 24.016 1.00 52.31 293 ARG A O 1
ATOM 2375 N N . ALA A 1 294 ? -9.780 -10.192 24.751 1.00 38.06 294 ALA A N 1
ATOM 2376 C CA . ALA A 1 294 ? -8.874 -10.736 25.758 1.00 38.06 294 ALA A CA 1
ATOM 2377 C C . ALA A 1 294 ? -7.938 -11.708 25.015 1.00 38.06 294 ALA A C 1
ATOM 2379 O O . ALA A 1 294 ? -8.366 -12.372 24.072 1.00 38.06 294 ALA A O 1
ATOM 2380 N N . GLY A 1 295 ? -6.642 -11.700 25.328 1.00 36.91 295 GLY A N 1
ATOM 2381 C CA . GLY A 1 295 ? -5.645 -12.494 24.605 1.00 36.91 295 GLY A CA 1
ATOM 2382 C C . GLY A 1 295 ? -5.923 -14.005 24.653 1.00 36.91 295 GLY A C 1
ATOM 2383 O O . GLY A 1 295 ? -6.820 -14.446 25.369 1.00 36.91 295 GLY A O 1
ATOM 2384 N N . PRO A 1 296 ? -5.141 -14.824 23.927 1.00 37.91 296 PRO A N 1
ATOM 2385 C CA . PRO A 1 296 ? -5.119 -16.267 24.133 1.00 37.91 296 PRO A CA 1
ATOM 2386 C C . PRO A 1 296 ? -4.510 -16.570 25.512 1.00 37.91 296 PRO A C 1
ATOM 2388 O O . PRO A 1 296 ? -3.332 -16.880 25.651 1.00 37.91 296 PRO A O 1
ATOM 2391 N N . SER A 1 297 ? -5.324 -16.398 26.544 1.00 34.91 297 SER A N 1
ATOM 2392 C CA . SER A 1 297 ? -5.116 -16.853 27.911 1.00 34.91 297 SER A CA 1
ATOM 2393 C C . SER A 1 297 ? -6.492 -17.116 28.520 1.00 34.91 297 SER A C 1
ATOM 2395 O O . SER A 1 297 ? -6.851 -16.564 29.558 1.00 34.91 297 SER A O 1
ATOM 2397 N N . GLU A 1 298 ? -7.296 -17.943 27.852 1.00 34.41 298 GLU A N 1
ATOM 2398 C CA . GLU A 1 298 ? -8.226 -18.774 28.605 1.00 34.41 298 GLU A CA 1
ATOM 2399 C C . GLU A 1 298 ? -7.359 -19.808 29.315 1.00 34.41 298 GLU A C 1
ATOM 2401 O O . GLU A 1 298 ? -6.990 -20.848 28.768 1.00 34.41 298 GLU A O 1
ATOM 2406 N N . ASN A 1 299 ? -6.967 -19.467 30.543 1.00 31.14 299 ASN A N 1
ATOM 2407 C CA . ASN A 1 299 ? -6.690 -20.489 31.528 1.00 31.14 299 ASN A CA 1
ATOM 2408 C C . ASN A 1 299 ? -7.895 -21.428 31.516 1.00 31.14 299 ASN A C 1
ATOM 2410 O O . ASN A 1 299 ? -9.039 -20.994 31.657 1.00 31.14 299 ASN A O 1
ATOM 2414 N N . CYS A 1 300 ? -7.612 -22.702 31.283 1.00 33.59 300 CYS A N 1
ATOM 2415 C CA . CYS A 1 300 ? -8.546 -23.793 31.449 1.00 33.59 300 CYS A CA 1
ATOM 2416 C C . CYS A 1 300 ? -8.960 -23.850 32.926 1.00 33.59 300 CYS A C 1
ATOM 2418 O O . CYS A 1 300 ? -8.382 -24.583 33.721 1.00 33.59 300 CYS A O 1
ATOM 2420 N N . SER A 1 301 ? -9.939 -23.040 33.305 1.00 31.94 301 SER A N 1
ATOM 2421 C CA . SER A 1 301 ? -10.783 -23.284 34.464 1.00 31.94 301 SER A CA 1
ATOM 2422 C C . SER A 1 301 ? -12.141 -23.659 33.901 1.00 31.94 301 SER A C 1
ATOM 2424 O O . SER A 1 301 ? -12.972 -22.824 33.549 1.00 31.94 301 SER A O 1
ATOM 2426 N N . THR A 1 302 ? -12.326 -24.965 33.753 1.00 39.91 302 THR A N 1
ATOM 2427 C CA . THR A 1 302 ? -13.637 -25.585 33.643 1.00 39.91 302 THR A CA 1
ATOM 2428 C C . THR A 1 302 ? -14.473 -25.170 34.845 1.00 39.91 302 THR A C 1
ATOM 2430 O O . THR A 1 302 ? -14.396 -25.813 35.886 1.00 39.91 302 THR A O 1
ATOM 2433 N N . ASP A 1 303 ? -15.284 -24.130 34.691 1.00 32.97 303 ASP A N 1
ATOM 2434 C CA . ASP A 1 303 ? -16.401 -23.883 35.593 1.00 32.97 303 ASP A CA 1
ATOM 2435 C C . ASP A 1 303 ? -17.699 -24.023 34.799 1.00 32.97 303 ASP A C 1
ATOM 2437 O O . ASP A 1 303 ? -18.189 -23.123 34.112 1.00 32.97 303 ASP A O 1
ATOM 2441 N N . LYS A 1 304 ? -18.201 -25.260 34.796 1.00 42.34 304 LYS A N 1
ATOM 2442 C CA . LYS A 1 304 ? -19.490 -25.612 34.210 1.00 42.34 304 LYS A CA 1
ATOM 2443 C C . LYS A 1 304 ? -20.577 -25.182 35.191 1.00 42.34 304 LYS A C 1
ATOM 2445 O O . LYS A 1 304 ? -20.962 -25.965 36.050 1.00 42.34 304 LYS A O 1
ATOM 2450 N N . SER A 1 305 ? -21.136 -23.989 35.005 1.00 32.50 305 SER A N 1
ATOM 2451 C CA . SER A 1 305 ? -22.463 -23.677 35.545 1.00 32.50 305 SER A CA 1
ATOM 2452 C C . SER A 1 305 ? -23.519 -23.799 34.435 1.00 32.50 305 SER A C 1
ATOM 2454 O O . SER A 1 305 ? -23.413 -23.115 33.410 1.00 32.50 305 SER A O 1
ATOM 2456 N N . PRO A 1 306 ? -24.528 -24.685 34.563 1.00 50.59 306 PRO A N 1
ATOM 2457 C CA . PRO A 1 306 ? -25.548 -24.878 33.542 1.00 50.59 306 PRO A CA 1
ATOM 2458 C C . PRO A 1 306 ? -26.644 -23.811 33.695 1.00 50.59 306 PRO A C 1
ATOM 2460 O O . PRO A 1 306 ? -27.673 -24.022 34.330 1.00 50.59 306 PRO A O 1
ATOM 2463 N N . GLY A 1 307 ? -26.418 -22.637 33.101 1.00 41.88 307 GLY A N 1
ATOM 2464 C CA . GLY A 1 307 ? -27.355 -21.510 33.112 1.00 41.88 307 GLY A CA 1
ATOM 2465 C C . GLY A 1 307 ? -28.195 -21.415 31.835 1.00 41.88 307 GLY A C 1
ATOM 2466 O O . GLY A 1 307 ? -27.683 -21.215 30.737 1.00 41.88 307 GLY A O 1
ATOM 2467 N N . LYS A 1 308 ? -29.508 -21.563 31.985 1.00 49.34 308 LYS A N 1
ATOM 2468 C CA . LYS A 1 308 ? -30.568 -21.561 30.964 1.00 49.34 308 LYS A CA 1
ATOM 2469 C C . LYS A 1 308 ? -30.552 -20.312 30.047 1.00 49.34 308 LYS A C 1
ATOM 2471 O O . LYS A 1 308 ? -30.987 -19.253 30.470 1.00 49.34 308 LYS A O 1
ATOM 2476 N N . SER A 1 309 ? -30.103 -20.453 28.788 1.00 50.28 309 SER A N 1
ATOM 2477 C CA . SER A 1 309 ? -30.563 -19.729 27.566 1.00 50.28 309 SER A CA 1
ATOM 2478 C C . SER A 1 309 ? -29.697 -20.125 26.348 1.00 50.28 309 SER A C 1
ATOM 2480 O O . SER A 1 309 ? -28.944 -19.339 25.775 1.00 50.28 309 SER A O 1
ATOM 2482 N N . THR A 1 310 ? -29.698 -21.409 25.979 1.00 58.06 310 THR A N 1
ATOM 2483 C CA . THR A 1 310 ? -28.647 -21.981 25.109 1.00 58.06 310 THR A CA 1
ATOM 2484 C C . THR A 1 310 ? -29.053 -22.234 23.657 1.00 58.06 310 THR A C 1
ATOM 2486 O O . THR A 1 310 ? -28.174 -22.529 22.851 1.00 58.06 310 THR A O 1
ATOM 2489 N N . ARG A 1 311 ? -30.334 -22.101 23.274 1.00 56.50 311 ARG A N 1
ATOM 2490 C CA . ARG A 1 311 ? -30.773 -22.285 21.870 1.00 56.50 311 ARG A CA 1
ATOM 2491 C C . ARG A 1 311 ? -30.687 -20.995 21.047 1.00 56.50 311 ARG A C 1
ATOM 2493 O O . ARG A 1 311 ? -30.067 -21.012 19.988 1.00 56.50 311 ARG A O 1
ATOM 2500 N N . GLY A 1 312 ? -31.196 -19.872 21.567 1.00 61.91 312 GLY A N 1
ATOM 2501 C CA . GLY A 1 312 ? -31.144 -18.566 20.889 1.00 61.91 312 GLY A CA 1
ATOM 2502 C C . GLY A 1 312 ? -29.714 -18.064 20.660 1.00 61.91 312 GLY A C 1
ATOM 2503 O O . GLY A 1 312 ? -29.351 -17.729 19.535 1.00 61.91 312 GLY A O 1
ATOM 2504 N N . LEU A 1 313 ? -28.852 -18.129 21.685 1.00 70.50 313 LEU A N 1
ATOM 2505 C CA . LEU A 1 313 ? -27.428 -17.780 21.556 1.00 70.50 313 LEU A CA 1
ATOM 2506 C C . LEU A 1 313 ? -26.662 -18.702 20.594 1.00 70.50 313 LEU A C 1
ATOM 2508 O O . LEU A 1 313 ? -25.698 -18.268 19.965 1.00 70.50 313 LEU A O 1
ATOM 2512 N N . ARG A 1 314 ? -27.061 -19.975 20.476 1.00 72.38 314 ARG A N 1
ATOM 2513 C CA . ARG A 1 314 ? -26.421 -20.937 19.566 1.00 72.38 314 ARG A CA 1
ATOM 2514 C C . ARG A 1 314 ? 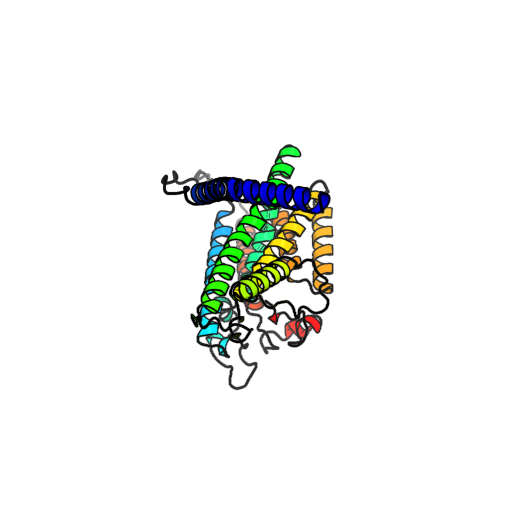-26.830 -20.673 18.118 1.00 72.38 314 ARG A C 1
ATOM 2516 O O . ARG A 1 314 ? -25.956 -20.666 17.261 1.00 72.38 314 ARG A O 1
ATOM 2523 N N . TYR A 1 315 ? -28.103 -20.362 17.867 1.00 77.56 315 TYR A N 1
ATOM 2524 C CA . TYR A 1 315 ? -28.579 -19.918 16.555 1.00 77.56 315 TYR A CA 1
ATOM 2525 C C . TYR A 1 315 ? -27.920 -18.601 16.128 1.00 77.56 315 TYR A C 1
ATOM 2527 O O . TYR A 1 315 ? -27.338 -18.539 15.053 1.00 77.56 315 TYR A O 1
ATOM 2535 N N . LEU A 1 316 ? -27.885 -17.589 17.003 1.00 79.50 316 LEU A N 1
ATOM 2536 C CA . LEU A 1 316 ? -27.165 -16.328 16.764 1.00 79.50 316 LEU A CA 1
ATOM 2537 C C . LEU A 1 316 ? -25.682 -16.558 16.450 1.00 79.50 316 LEU A C 1
ATOM 2539 O O . LEU A 1 316 ? -25.126 -15.932 15.549 1.00 79.50 316 LEU A O 1
ATOM 2543 N N . ARG A 1 317 ? -25.034 -17.490 17.158 1.00 80.38 317 ARG A N 1
ATOM 2544 C CA . ARG A 1 317 ? -23.646 -17.867 16.887 1.00 80.38 317 ARG A CA 1
ATOM 2545 C C . ARG A 1 317 ? -23.511 -18.509 15.510 1.00 80.38 317 ARG A C 1
ATOM 2547 O O . ARG A 1 317 ? -22.625 -18.099 14.772 1.00 80.38 317 ARG A O 1
ATOM 2554 N N . ILE A 1 318 ? -24.358 -19.473 15.156 1.00 83.88 318 ILE A N 1
ATOM 2555 C CA . ILE A 1 318 ? -24.332 -20.138 13.845 1.00 83.88 318 ILE A CA 1
ATOM 2556 C C . ILE A 1 318 ? -24.586 -19.121 12.729 1.00 83.88 318 ILE A C 1
ATOM 2558 O O . ILE A 1 318 ? -23.772 -19.025 11.820 1.00 83.88 318 ILE A O 1
ATOM 2562 N N . MET A 1 319 ? -25.624 -18.290 12.848 1.00 84.56 319 MET A N 1
ATOM 2563 C CA . MET A 1 319 ? -25.941 -17.230 11.885 1.00 84.56 319 MET A CA 1
ATOM 2564 C C . MET A 1 319 ? -24.783 -16.250 11.706 1.00 84.56 319 MET A C 1
ATOM 2566 O O . MET A 1 319 ? -24.463 -15.880 10.583 1.00 84.56 319 MET A O 1
ATOM 2570 N N . ARG A 1 320 ? -24.088 -15.883 12.791 1.00 83.75 320 ARG A N 1
ATOM 2571 C CA . ARG A 1 320 ? -22.876 -15.059 12.709 1.00 83.75 320 ARG A CA 1
ATOM 2572 C C . ARG A 1 320 ? -21.752 -15.760 11.943 1.00 83.75 320 ARG A C 1
ATOM 2574 O O . ARG A 1 320 ? -21.097 -15.116 11.135 1.00 83.75 320 ARG A O 1
ATOM 2581 N N . HIS A 1 321 ? -21.511 -17.051 12.184 1.00 82.12 321 HIS A N 1
ATOM 2582 C CA . HIS A 1 321 ? -20.483 -17.798 11.445 1.00 82.12 321 HIS A CA 1
ATOM 2583 C C . HIS A 1 321 ? -20.848 -17.928 9.966 1.00 82.12 321 HIS A C 1
ATOM 2585 O O . HIS A 1 321 ? -20.000 -17.676 9.118 1.00 82.12 321 HIS A O 1
ATOM 2591 N N . VAL A 1 322 ? -22.108 -18.240 9.656 1.00 85.56 322 VAL A N 1
ATOM 2592 C CA . VAL A 1 322 ? -22.611 -18.296 8.278 1.00 85.56 322 VAL A CA 1
ATOM 2593 C C . VAL A 1 322 ? -22.453 -16.937 7.599 1.00 85.56 322 VAL A C 1
ATOM 2595 O O . VAL A 1 322 ? -21.904 -16.875 6.506 1.00 85.56 322 VAL A O 1
ATOM 2598 N N . ALA A 1 323 ? -22.828 -15.839 8.261 1.00 86.25 323 ALA A N 1
ATOM 2599 C CA . ALA A 1 323 ? -22.649 -14.491 7.727 1.00 86.25 323 ALA A CA 1
ATOM 2600 C C . ALA A 1 323 ? -21.173 -14.158 7.454 1.00 86.25 323 ALA A C 1
ATOM 2602 O O . ALA A 1 323 ? -20.864 -13.590 6.413 1.00 86.25 323 ALA A O 1
ATOM 2603 N N . ILE A 1 324 ? -20.249 -14.547 8.342 1.00 85.12 324 ILE A N 1
ATOM 2604 C CA . ILE A 1 324 ? -18.804 -14.355 8.132 1.00 85.12 324 ILE A CA 1
ATOM 2605 C C . ILE A 1 324 ? -18.310 -15.166 6.929 1.00 85.12 324 ILE A C 1
ATOM 2607 O O . ILE A 1 324 ? -17.549 -14.642 6.122 1.00 85.12 324 ILE A O 1
ATOM 2611 N N . VAL A 1 325 ? -18.745 -16.421 6.785 1.00 86.56 325 VAL A N 1
ATOM 2612 C CA . VAL A 1 325 ? -18.366 -17.272 5.646 1.00 86.56 325 VAL A CA 1
ATOM 2613 C C . VAL A 1 325 ? -18.920 -16.711 4.337 1.00 86.56 325 VAL A C 1
ATOM 2615 O O . VAL A 1 325 ? -18.189 -16.630 3.355 1.00 86.56 325 VAL A O 1
ATOM 2618 N N . LEU A 1 326 ? -20.176 -16.260 4.321 1.00 87.12 326 LEU A N 1
ATOM 2619 C CA . LEU A 1 326 ? -20.780 -15.630 3.146 1.00 87.12 326 LEU A CA 1
ATOM 2620 C C . LEU A 1 326 ? -20.069 -14.327 2.775 1.00 87.12 326 LEU A C 1
ATOM 2622 O O . LEU A 1 326 ? -19.757 -14.120 1.606 1.00 87.12 326 LEU A O 1
ATOM 2626 N N . LEU A 1 327 ? -19.748 -13.481 3.758 1.00 86.88 327 LEU A N 1
ATOM 2627 C CA . LEU A 1 327 ? -18.953 -12.271 3.537 1.00 86.88 327 LEU A CA 1
ATOM 2628 C C . LEU A 1 327 ? -17.552 -12.597 3.020 1.00 86.88 327 LEU A C 1
ATOM 2630 O O . LEU A 1 327 ? -17.043 -11.880 2.164 1.00 86.88 327 LEU A O 1
ATOM 2634 N N . PHE A 1 328 ? -16.930 -13.672 3.506 1.00 85.12 328 PHE A N 1
ATOM 2635 C CA . PHE A 1 328 ? -15.627 -14.122 3.025 1.00 85.12 328 PHE A CA 1
ATOM 2636 C C . PHE A 1 328 ? -15.692 -14.571 1.561 1.00 85.12 328 PHE A C 1
ATOM 2638 O O . PHE A 1 328 ? -14.890 -14.107 0.756 1.00 85.12 328 PHE A O 1
ATOM 2645 N N . ILE A 1 329 ? -16.681 -15.388 1.189 1.00 84.69 329 ILE A N 1
ATOM 2646 C CA . ILE A 1 329 ? -16.894 -15.815 -0.203 1.00 84.69 329 ILE A CA 1
ATOM 2647 C C . ILE A 1 329 ? -17.191 -14.606 -1.099 1.00 84.69 329 ILE A C 1
ATOM 2649 O O . ILE A 1 329 ? -16.605 -14.475 -2.169 1.00 84.69 329 ILE A O 1
ATOM 2653 N N . PHE A 1 330 ? -18.041 -13.685 -0.644 1.00 85.69 330 PHE A N 1
ATOM 2654 C CA . PHE A 1 330 ? -18.324 -12.443 -1.361 1.00 85.69 330 PHE A CA 1
ATOM 2655 C C . PHE A 1 330 ? -17.073 -11.567 -1.525 1.00 85.69 330 PHE A C 1
ATOM 2657 O O . PHE A 1 330 ? -16.832 -11.028 -2.602 1.00 85.69 330 PHE A O 1
ATOM 2664 N N . SER A 1 331 ? -16.231 -11.475 -0.492 1.00 83.62 331 SER A N 1
ATOM 2665 C CA . SER A 1 331 ? -14.957 -10.751 -0.568 1.00 83.62 331 SER A CA 1
ATOM 2666 C C . SER A 1 331 ? -14.019 -11.397 -1.582 1.00 83.62 331 SER A C 1
ATOM 2668 O O . SER A 1 331 ? -13.412 -10.681 -2.367 1.00 83.62 331 SER A O 1
ATOM 2670 N N . LEU A 1 332 ? -13.926 -12.732 -1.614 1.00 84.00 332 LEU A N 1
ATOM 2671 C CA . LEU A 1 332 ? -13.138 -13.452 -2.619 1.00 84.00 332 LEU A CA 1
ATOM 2672 C C . LEU A 1 332 ? -13.668 -13.214 -4.035 1.00 84.00 332 LEU A C 1
ATOM 2674 O O . LEU A 1 332 ? -12.880 -13.040 -4.960 1.00 84.00 332 LEU A O 1
ATOM 2678 N N . HIS A 1 333 ? -14.991 -13.162 -4.202 1.00 82.56 333 HIS A N 1
ATOM 2679 C CA . HIS A 1 333 ? -15.604 -12.819 -5.482 1.00 82.56 333 HIS A CA 1
ATOM 2680 C C . HIS A 1 333 ? -15.169 -11.423 -5.931 1.00 82.56 333 HIS A C 1
ATOM 2682 O O . HIS A 1 333 ? -14.610 -11.286 -7.015 1.00 82.56 333 HIS A O 1
ATOM 2688 N N . LEU A 1 334 ? -15.312 -10.407 -5.075 1.00 81.12 334 LEU A N 1
ATOM 2689 C CA . LEU A 1 334 ? -14.867 -9.040 -5.376 1.00 81.12 334 LEU A CA 1
ATOM 2690 C C . LEU A 1 334 ? -13.360 -8.948 -5.649 1.00 81.12 334 LEU A C 1
ATOM 2692 O O . LEU A 1 334 ? -12.947 -8.234 -6.554 1.00 81.12 334 LEU A O 1
ATOM 2696 N N . LEU A 1 335 ? -12.542 -9.704 -4.916 1.00 79.00 335 LEU A N 1
ATOM 2697 C CA . LEU A 1 335 ? -11.090 -9.737 -5.099 1.00 79.00 335 LEU A CA 1
ATOM 2698 C C . LEU A 1 335 ? -10.664 -10.394 -6.424 1.00 79.00 335 LEU A C 1
ATOM 2700 O O . LEU A 1 335 ? -9.544 -10.194 -6.892 1.00 79.00 335 LEU A O 1
ATOM 2704 N N . SER A 1 336 ? -11.560 -11.180 -7.027 1.00 78.19 336 SER A N 1
ATOM 2705 C CA . SER A 1 336 ? -11.374 -11.789 -8.346 1.00 78.19 336 SER A CA 1
ATOM 2706 C C . SER A 1 336 ? -11.860 -10.928 -9.513 1.00 78.19 336 SER A C 1
ATOM 2708 O O . SER A 1 336 ? -11.917 -11.435 -10.633 1.00 78.19 336 SER A O 1
ATOM 2710 N N . PHE A 1 337 ? -12.216 -9.660 -9.267 1.00 73.19 337 PHE A N 1
ATOM 2711 C CA . PHE A 1 337 ? -12.667 -8.742 -10.311 1.00 73.19 337 PHE A CA 1
ATOM 2712 C C . PHE A 1 337 ? -11.641 -8.649 -11.461 1.00 73.19 337 PHE A C 1
ATOM 2714 O O . PHE A 1 337 ? -10.468 -8.380 -11.200 1.00 73.19 337 PHE A O 1
ATOM 2721 N N . PRO A 1 338 ? -12.049 -8.913 -12.717 1.00 66.19 338 PRO A N 1
ATOM 2722 C CA . PRO A 1 338 ? -11.162 -8.900 -13.871 1.00 66.19 338 PRO A CA 1
ATOM 2723 C C . PRO A 1 338 ? -11.082 -7.530 -14.554 1.00 66.19 338 PRO A C 1
ATOM 2725 O O . PRO A 1 338 ? -11.984 -6.705 -14.453 1.00 66.19 338 PRO A O 1
ATOM 2728 N N . ASP A 1 339 ? -10.035 -7.350 -15.359 1.00 59.84 339 ASP A N 1
ATOM 2729 C CA . ASP A 1 339 ? -9.636 -6.089 -16.017 1.00 59.84 339 ASP A CA 1
ATOM 2730 C C . ASP A 1 339 ? -10.606 -5.572 -17.095 1.00 59.84 339 ASP A C 1
ATOM 2732 O O . ASP A 1 339 ? -10.374 -4.551 -17.740 1.00 59.84 339 ASP A O 1
ATOM 2736 N N . SER A 1 340 ? -11.682 -6.304 -17.356 1.00 60.09 340 SER A N 1
ATOM 2737 C CA . SER A 1 340 ? -12.667 -6.024 -18.402 1.00 60.09 340 SER A CA 1
ATOM 2738 C C . SER A 1 340 ? -14.042 -6.470 -17.927 1.00 60.09 340 SER A C 1
ATOM 2740 O O . SER A 1 340 ? -14.151 -7.277 -17.003 1.00 60.09 340 SER A O 1
ATOM 2742 N N . LYS A 1 341 ? -15.100 -5.929 -18.546 1.00 63.28 341 LYS A N 1
ATOM 2743 C CA . LYS A 1 341 ? -16.498 -6.248 -18.223 1.00 63.28 341 LYS A CA 1
ATOM 2744 C C . LYS A 1 341 ? -16.763 -7.740 -18.437 1.00 63.28 341 LYS A C 1
ATOM 2746 O O . LYS A 1 341 ? -17.173 -8.159 -19.512 1.00 63.28 341 LYS A O 1
ATOM 2751 N N . ALA A 1 342 ? -16.504 -8.538 -17.409 1.00 62.94 342 ALA A N 1
ATOM 2752 C CA . ALA A 1 342 ? -16.817 -9.950 -17.394 1.00 62.94 342 ALA A CA 1
ATOM 2753 C C . ALA A 1 342 ? -18.260 -10.145 -16.906 1.00 62.94 342 ALA A C 1
ATOM 2755 O O . ALA A 1 342 ? -18.692 -9.459 -15.971 1.00 62.94 342 ALA A O 1
ATOM 2756 N N . PRO A 1 343 ? -18.992 -11.120 -17.466 1.00 60.81 343 PRO A N 1
ATOM 2757 C CA . PRO A 1 343 ? -20.401 -11.351 -17.142 1.00 60.81 343 PRO A CA 1
ATOM 2758 C C . PRO A 1 343 ? -20.644 -11.648 -15.648 1.00 60.81 343 PRO A C 1
ATOM 2760 O O . PRO A 1 343 ? -21.700 -11.337 -15.109 1.00 60.81 343 PRO A O 1
ATOM 2763 N N . GLY A 1 344 ? -19.647 -12.176 -14.925 1.00 61.44 344 GLY A N 1
ATOM 2764 C CA . GLY A 1 344 ? -19.735 -12.436 -13.478 1.00 61.44 344 GLY A CA 1
ATOM 2765 C C . GLY A 1 344 ? -19.744 -11.192 -12.572 1.00 61.44 344 GLY A C 1
ATOM 2766 O O . GLY A 1 344 ? -19.907 -11.325 -11.357 1.00 61.44 344 GLY A O 1
ATOM 2767 N N . PHE A 1 345 ? -19.558 -9.994 -13.135 1.00 66.56 345 PHE A N 1
ATOM 2768 C CA . PHE A 1 345 ? -19.432 -8.734 -12.395 1.00 66.56 345 PHE A CA 1
ATOM 2769 C C . PHE A 1 345 ? -20.354 -7.625 -12.912 1.00 66.56 345 PHE A C 1
ATOM 2771 O O . PHE A 1 345 ? -20.143 -6.453 -12.607 1.00 66.56 345 PHE A O 1
ATOM 2778 N N . GLU A 1 346 ? -21.411 -7.967 -13.651 1.00 64.19 346 GLU A N 1
ATOM 2779 C CA . GLU A 1 346 ? -22.355 -6.983 -14.202 1.00 64.19 346 GLU A CA 1
ATOM 2780 C C . GLU A 1 346 ? -23.004 -6.081 -13.141 1.00 64.19 346 GLU A C 1
ATOM 2782 O O . GLU A 1 346 ? -23.333 -4.931 -13.426 1.00 64.19 346 GLU A O 1
ATOM 2787 N N . PHE A 1 347 ? -23.121 -6.544 -11.893 1.00 67.38 347 PHE A N 1
ATOM 2788 C CA . PHE A 1 347 ? -23.626 -5.728 -10.784 1.00 67.38 347 PHE A CA 1
ATOM 2789 C C . PHE A 1 347 ? -22.725 -4.525 -10.449 1.00 67.38 347 PHE A C 1
ATOM 2791 O O . PHE A 1 347 ? -23.195 -3.560 -9.853 1.00 67.38 347 PHE A O 1
ATOM 2798 N N . LEU A 1 348 ? -21.448 -4.540 -10.851 1.00 64.44 348 LEU A N 1
ATOM 2799 C CA . LEU A 1 348 ? -20.525 -3.408 -10.703 1.00 64.44 348 LEU A CA 1
ATOM 2800 C C . LEU A 1 348 ? -20.679 -2.360 -11.815 1.00 64.44 348 LEU A C 1
ATOM 2802 O O . LEU A 1 348 ? -19.949 -1.375 -11.825 1.00 64.44 348 LEU A O 1
ATOM 2806 N N . ARG A 1 349 ? -21.666 -2.501 -12.710 1.00 60.84 349 ARG A N 1
ATOM 2807 C CA . ARG A 1 349 ? -22.022 -1.479 -13.710 1.00 60.84 349 ARG A CA 1
ATOM 2808 C C . ARG A 1 349 ? -22.460 -0.143 -13.093 1.00 60.84 349 ARG A C 1
ATOM 2810 O O . ARG A 1 349 ? -22.459 0.865 -13.785 1.00 60.84 349 ARG A O 1
ATOM 2817 N N . PHE A 1 350 ? -22.819 -0.129 -11.809 1.00 62.62 350 PHE A N 1
ATOM 2818 C CA . PHE A 1 350 ? -23.121 1.097 -11.062 1.00 62.62 350 PHE A CA 1
ATOM 2819 C C . PHE A 1 350 ? -21.870 1.850 -10.582 1.00 62.62 350 PHE A C 1
ATOM 2821 O O . PHE A 1 350 ? -21.998 2.951 -10.047 1.00 62.62 350 PHE A O 1
ATOM 2828 N N . ALA A 1 351 ? -20.670 1.278 -10.734 1.00 63.91 351 ALA A N 1
ATOM 2829 C CA . ALA A 1 351 ? -19.435 2.008 -10.487 1.00 63.91 351 ALA A CA 1
ATOM 2830 C C . ALA A 1 351 ? -19.259 3.112 -11.551 1.00 63.91 351 ALA A C 1
ATOM 2832 O O . ALA A 1 351 ? -19.604 2.880 -12.711 1.00 63.91 351 ALA A O 1
ATOM 2833 N N . PRO A 1 352 ? -18.714 4.291 -11.190 1.00 66.31 352 PRO A N 1
ATOM 2834 C CA . PRO A 1 352 ? -18.428 5.356 -12.150 1.00 66.31 352 PRO A CA 1
ATOM 2835 C C . PRO A 1 352 ? -17.664 4.831 -13.374 1.00 66.31 352 PRO A C 1
ATOM 2837 O O . PRO A 1 352 ? -16.733 4.040 -13.215 1.00 66.31 352 PRO A O 1
ATOM 2840 N N . ASP A 1 353 ? -18.018 5.294 -14.579 1.00 61.56 353 ASP A N 1
ATOM 2841 C CA . ASP A 1 353 ? -17.465 4.787 -15.851 1.00 61.56 353 ASP A CA 1
ATOM 2842 C C . ASP A 1 353 ? -15.932 4.804 -15.886 1.00 61.56 353 ASP A C 1
ATOM 2844 O O . ASP A 1 353 ? -15.292 3.894 -16.407 1.00 61.56 353 ASP A O 1
ATOM 2848 N N . PHE A 1 354 ? -15.341 5.783 -15.212 1.00 62.38 354 PHE A N 1
ATOM 2849 C CA . PHE A 1 354 ? -13.911 5.909 -14.987 1.00 62.38 354 PHE A CA 1
ATOM 2850 C C . PHE A 1 354 ? -13.235 4.683 -14.353 1.00 62.38 354 PHE A C 1
ATOM 2852 O O . PHE A 1 354 ? -12.073 4.437 -14.634 1.00 62.38 354 PHE A O 1
ATOM 2859 N N . TYR A 1 355 ? -13.919 3.878 -13.543 1.00 61.78 355 TYR A N 1
ATOM 2860 C CA . TYR A 1 355 ? -13.333 2.659 -12.973 1.00 61.78 355 TYR A CA 1
ATOM 2861 C C . TYR A 1 355 ? -13.464 1.434 -13.877 1.00 61.78 355 TYR A C 1
ATOM 2863 O O . TYR A 1 355 ? -12.713 0.471 -13.713 1.00 61.78 355 TYR A O 1
ATOM 2871 N N . THR A 1 356 ? -14.414 1.466 -14.814 1.00 59.44 356 THR A N 1
ATOM 2872 C CA . THR A 1 356 ? -14.762 0.322 -15.670 1.00 59.44 356 THR A CA 1
ATOM 2873 C C . THR A 1 356 ? -14.250 0.454 -17.100 1.00 59.44 356 THR A C 1
ATOM 2875 O O . THR A 1 356 ? -14.275 -0.534 -17.834 1.00 59.44 356 THR A O 1
ATOM 2878 N N . ASP A 1 357 ? -13.797 1.644 -17.503 1.00 59.47 357 ASP A N 1
ATOM 2879 C CA . ASP A 1 357 ? -13.206 1.892 -18.815 1.00 59.47 357 ASP A CA 1
ATOM 2880 C C . ASP A 1 357 ? -11.724 1.462 -18.843 1.00 59.47 357 ASP A C 1
ATOM 2882 O O . ASP A 1 357 ? -10.905 2.065 -18.148 1.00 59.47 357 ASP A O 1
ATOM 2886 N N . PRO A 1 358 ? -11.351 0.470 -19.678 1.00 53.94 358 PRO A N 1
ATOM 2887 C CA . PRO A 1 358 ? -9.974 0.016 -19.873 1.00 53.94 358 PRO A CA 1
ATOM 2888 C C . PRO A 1 358 ? -8.972 1.089 -20.294 1.00 53.94 358 PRO A C 1
ATOM 2890 O O . PRO A 1 358 ? -7.764 0.923 -20.188 1.00 53.94 358 PRO A O 1
ATOM 2893 N N . LYS A 1 359 ? -9.458 2.169 -20.898 1.00 52.09 359 LYS A N 1
ATOM 2894 C CA . LYS A 1 359 ? -8.605 3.251 -21.391 1.00 52.09 359 LYS A CA 1
ATOM 2895 C C . LYS A 1 359 ? -8.523 4.392 -20.397 1.00 52.09 359 LYS A C 1
ATOM 2897 O O . LYS A 1 359 ? -7.760 5.335 -20.619 1.00 52.09 359 LYS A O 1
ATOM 2902 N N . SER A 1 360 ? -9.308 4.329 -19.322 1.00 45.47 360 SER A N 1
ATOM 2903 C CA . SER A 1 360 ? -9.245 5.352 -18.308 1.00 45.47 360 SER A CA 1
ATOM 2904 C C . SER A 1 360 ? -7.917 5.225 -17.561 1.00 45.47 360 SER A C 1
ATOM 2906 O O . SER A 1 360 ? -7.456 4.123 -17.251 1.00 45.47 360 SER A O 1
ATOM 2908 N N . PRO A 1 361 ? -7.309 6.359 -17.203 1.00 47.06 361 PRO A N 1
ATOM 2909 C CA . PRO A 1 361 ? -6.117 6.345 -16.386 1.00 47.06 361 PRO A CA 1
ATOM 2910 C C . PRO A 1 361 ? -6.342 5.741 -14.996 1.00 47.06 361 PRO A C 1
ATOM 2912 O O . PRO A 1 361 ? -5.361 5.477 -14.329 1.00 47.06 361 PRO A O 1
ATOM 2915 N N . VAL A 1 362 ? -7.580 5.578 -14.524 1.00 47.31 362 VAL A N 1
ATOM 2916 C CA . VAL A 1 362 ? -7.927 5.190 -13.140 1.00 47.31 362 VAL A CA 1
ATOM 2917 C C . VAL A 1 362 ? -8.722 3.893 -13.092 1.00 47.31 362 VAL A C 1
ATOM 2919 O O . VAL A 1 362 ? -9.382 3.555 -12.109 1.00 47.31 362 VAL A O 1
ATOM 2922 N N . SER A 1 363 ? -8.645 3.136 -14.173 1.00 45.09 363 SER A N 1
ATOM 2923 C CA . SER A 1 363 ? -9.307 1.860 -14.268 1.00 45.09 363 SER A CA 1
ATOM 2924 C C . SER A 1 363 ? -8.803 0.935 -13.156 1.00 45.09 363 SER A C 1
ATOM 2926 O O . SER A 1 363 ? -7.634 0.970 -12.743 1.00 45.09 363 SER A O 1
ATOM 2928 N N . LEU A 1 364 ? -9.696 0.072 -12.670 1.00 49.28 364 LEU A N 1
ATOM 2929 C CA . LEU A 1 364 ? -9.338 -0.997 -11.731 1.00 49.28 364 LEU A CA 1
ATOM 2930 C C . LEU A 1 364 ? -8.251 -1.933 -12.297 1.00 49.28 364 LEU A C 1
ATOM 2932 O O . LEU A 1 364 ? -7.645 -2.661 -11.527 1.00 49.28 364 LEU A O 1
ATOM 2936 N N . GLN A 1 365 ? -7.963 -1.856 -13.604 1.00 45.03 365 GLN A N 1
ATOM 2937 C CA . GLN A 1 365 ? -6.872 -2.562 -14.291 1.00 45.03 365 GLN A CA 1
ATOM 2938 C C . GLN A 1 365 ? -5.479 -2.170 -13.819 1.00 45.03 365 GLN A C 1
ATOM 2940 O O . GLN A 1 365 ? -4.506 -2.859 -14.114 1.00 45.03 365 GLN A O 1
ATOM 2945 N N . THR A 1 366 ? -5.364 -1.011 -13.169 1.00 40.88 366 THR A N 1
ATOM 2946 C CA . THR A 1 366 ? -4.080 -0.564 -12.638 1.00 40.88 366 THR A CA 1
ATOM 2947 C C . THR A 1 366 ? -3.718 -1.207 -11.303 1.00 40.88 366 THR A C 1
ATOM 2949 O O . THR A 1 366 ? -2.682 -0.867 -10.736 1.00 40.88 366 THR A O 1
ATOM 2952 N N . PHE A 1 367 ? -4.564 -2.124 -10.825 1.00 40.91 367 PHE A N 1
ATOM 2953 C CA . PHE A 1 367 ? -4.304 -2.977 -9.679 1.00 40.91 367 PHE A CA 1
ATOM 2954 C C . PHE A 1 367 ? -3.925 -4.384 -10.106 1.00 40.91 367 PHE A C 1
ATOM 2956 O O . PHE A 1 367 ? -4.742 -5.046 -10.781 1.00 40.91 367 PHE A O 1
#